Protein AF-A0A950VL26-F1 (afdb_monomer)

Secondary structure (DSSP, 8-state):
-PPPPPPPEEEE-HHHHHHHHHHHT-TTSS-----S---HHHHHHHHHHHHHTTSEEE-TTS-EEE-HHHHHHHHHHHS-SEEEEEEEEETTEEEEEEEEEETTEEEEEEE-TTS-EEEEEE-SHHHHHHHHHHHTT-TTPPPPS---EEEEHHHHHHHHHHHHTT-HHHHHHHHHHTT--HHHHHHHHHHHHT-SEEEEEEEEEESSTTT-EEEEEEEEEEEETTEEEEEEESSTT--EEEEEEE-HHHHHHHHHHHHHTTS--

Foldseek 3Di:
DDDPDFWDKDKDALLLCCLQCVQLVQNPQLPRPPPPDDPPVSSVVSVVVCVVVVQWDADPVGDIHGDPVNSVQVLQRRFAQKKKWKWKQAPVGIFIWMWGHDAQWIWTWGADPVRMIMITIDRDLVSQLVVVLVVVVLPQFDFDDAFKDKAFLVLVVVLLVCLCVVVLVVSLVSCVVRVGPSVNSNRVSPLSNQFRMKMKIWMWGDDPRNPDTATQKIWIWGQHPRQIKIWIDRHPPDSMIMIGGDGSVRVSVVSSVSSVVSHDD

pLDDT: mean 90.38, std 9.04, range [47.19, 97.69]

Sequence (265 aa):
MTQPLEPLRLEFDADELVVIAQRLGVSARLDVPDTDSLPAARVAAVERNLVERGVLGPDTNGTMRVDTAVGAVLGTCAFPSFSIVVTRTGLHGSSTWSIHYLAHMAVERRSLADERTVFTGLASVGQVVDRLGTALRVGDQPRPAGELIGMQRSTVEAVRVAAVRGERRQAVELLTGAGVPAESARVLAQALGEADEISHLVALRHEVAGQHATPVRGVTLVRGRTGFWGFVQPAADSDESYGAPLSGVEVRALLTAIVALGLPD

Radius of gyration: 21.67 Å; Cα contacts (8 Å, |Δi|>4): 501; chains: 1; bounding box: 58×41×61 Å

Mean predicted aligned error: 5.24 Å

Structure (mmCIF, N/CA/C/O backbone):
data_AF-A0A950VL26-F1
#
_entry.id   AF-A0A950VL26-F1
#
loop_
_atom_site.group_PDB
_atom_site.id
_atom_site.type_symbol
_atom_site.label_atom_id
_atom_site.label_alt_id
_atom_site.label_comp_id
_atom_site.label_asym_id
_atom_site.label_entity_id
_atom_site.label_seq_id
_atom_si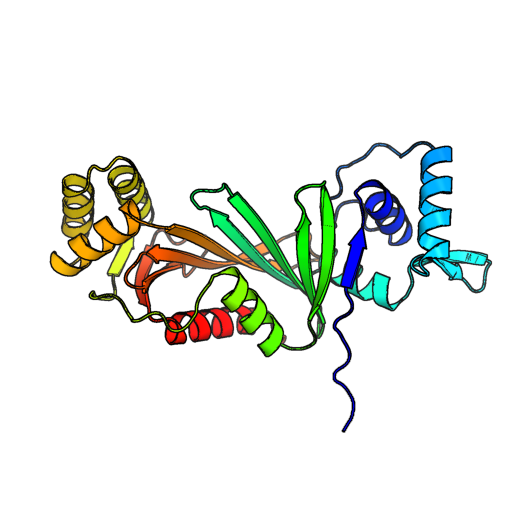te.pdbx_PDB_ins_code
_atom_site.Cartn_x
_atom_site.Cartn_y
_atom_site.Cartn_z
_atom_site.occupancy
_atom_site.B_iso_or_equiv
_atom_site.auth_seq_id
_atom_site.auth_comp_id
_atom_site.auth_asym_id
_atom_site.auth_atom_id
_atom_site.pdbx_PDB_model_num
ATOM 1 N N . MET A 1 1 ? -32.152 -12.137 -3.342 1.00 47.19 1 MET A N 1
ATOM 2 C CA . MET A 1 1 ? -30.964 -11.340 -3.710 1.00 47.19 1 MET A CA 1
ATOM 3 C C . MET A 1 1 ? -30.706 -10.375 -2.567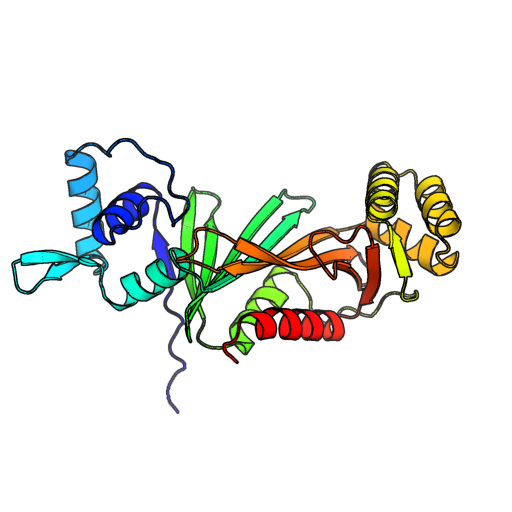 1.00 47.19 1 MET A C 1
ATOM 5 O O . MET A 1 1 ? -31.467 -9.434 -2.406 1.00 47.19 1 MET A O 1
ATOM 9 N N . THR A 1 2 ? -29.743 -10.673 -1.701 1.00 56.19 2 THR A N 1
ATOM 10 C CA . THR A 1 2 ? -29.314 -9.777 -0.618 1.00 56.19 2 THR A CA 1
ATOM 11 C C . THR A 1 2 ? -28.471 -8.661 -1.227 1.00 56.19 2 THR A C 1
ATOM 13 O O . THR A 1 2 ? -27.567 -8.944 -2.013 1.00 56.19 2 THR A O 1
ATOM 16 N N . GLN A 1 3 ? -28.793 -7.400 -0.926 1.00 50.28 3 GLN A N 1
ATOM 17 C CA . GLN A 1 3 ? -27.925 -6.284 -1.304 1.00 50.28 3 GLN A CA 1
ATOM 18 C C . GLN A 1 3 ? -26.528 -6.529 -0.712 1.00 50.28 3 GLN A C 1
ATOM 20 O O . GLN A 1 3 ? -26.440 -6.975 0.437 1.00 50.28 3 GLN A O 1
ATOM 25 N N . PRO A 1 4 ? -25.446 -6.298 -1.477 1.00 62.94 4 PRO A N 1
ATOM 26 C CA . PRO A 1 4 ? -24.107 -6.391 -0.924 1.00 62.94 4 PRO A CA 1
ATOM 27 C C . PRO A 1 4 ? -23.995 -5.378 0.216 1.00 62.94 4 PRO A C 1
ATOM 29 O O . PRO A 1 4 ? -24.293 -4.200 0.028 1.00 62.94 4 PRO A O 1
ATOM 32 N N . LEU A 1 5 ? -23.614 -5.855 1.401 1.00 72.25 5 LEU A N 1
ATOM 33 C CA . LEU A 1 5 ? -23.336 -4.986 2.538 1.00 72.25 5 LEU A CA 1
ATOM 34 C C . LEU A 1 5 ? -22.207 -4.036 2.139 1.00 72.25 5 LEU A C 1
ATOM 36 O O . LEU A 1 5 ? -21.148 -4.485 1.689 1.00 72.25 5 LEU A O 1
ATOM 40 N N . GLU A 1 6 ? -22.448 -2.734 2.272 1.00 81.19 6 GLU A N 1
ATOM 41 C CA . GLU A 1 6 ? -21.391 -1.754 2.068 1.00 81.19 6 GLU A CA 1
ATOM 42 C C . GLU A 1 6 ? -20.266 -2.003 3.083 1.00 81.19 6 GLU A C 1
ATOM 44 O O . GLU A 1 6 ? -20.537 -2.317 4.248 1.00 81.19 6 GLU A O 1
ATOM 49 N N . PRO A 1 7 ? -18.995 -1.906 2.657 1.00 86.06 7 PRO A N 1
ATOM 50 C CA . PRO A 1 7 ? -17.876 -2.075 3.567 1.00 86.06 7 PRO A CA 1
ATOM 51 C C . PRO A 1 7 ? -17.941 -1.017 4.667 1.00 86.06 7 PRO A C 1
ATOM 53 O O . PRO A 1 7 ? -18.125 0.169 4.386 1.00 86.06 7 PRO A O 1
ATOM 56 N N . LEU A 1 8 ? -17.743 -1.441 5.917 1.00 92.50 8 LEU A N 1
ATOM 57 C CA . LEU A 1 8 ? -17.648 -0.525 7.048 1.00 92.50 8 LEU A CA 1
ATOM 58 C C . LEU A 1 8 ? -16.511 0.471 6.791 1.00 92.50 8 LEU A C 1
ATOM 60 O O . LEU A 1 8 ? -15.344 0.080 6.696 1.00 92.50 8 LEU A O 1
ATOM 64 N N . ARG A 1 9 ? -16.865 1.752 6.675 1.00 95.94 9 ARG A N 1
ATOM 65 C CA . ARG A 1 9 ? -15.931 2.860 6.476 1.00 95.94 9 ARG A CA 1
ATOM 66 C C . ARG A 1 9 ? -15.981 3.780 7.687 1.00 95.94 9 ARG A C 1
ATOM 68 O O . ARG A 1 9 ? -17.016 4.372 7.977 1.00 95.94 9 ARG A O 1
ATOM 75 N N . LEU A 1 10 ? -14.848 3.912 8.361 1.00 96.69 10 LEU A N 1
ATOM 76 C CA . LEU A 1 10 ? -14.658 4.777 9.517 1.00 96.69 10 LEU A CA 1
ATOM 77 C C . LEU A 1 10 ? -13.706 5.905 9.142 1.00 96.69 10 LEU A C 1
ATOM 79 O O . LEU A 1 10 ? -12.770 5.704 8.371 1.00 96.69 10 LEU A O 1
ATOM 83 N N . GLU A 1 11 ? -13.943 7.088 9.681 1.00 96.81 11 GLU A N 1
ATOM 84 C CA . GLU A 1 11 ? -13.135 8.272 9.416 1.00 96.81 11 GLU A CA 1
ATOM 85 C C . GLU A 1 11 ? -12.965 9.042 10.714 1.00 96.81 11 GLU A C 1
ATOM 87 O O . GLU A 1 11 ? -13.959 9.326 11.383 1.00 96.81 11 GLU A O 1
ATOM 92 N N . PHE A 1 12 ? -11.720 9.333 11.067 1.00 95.88 12 PHE A N 1
ATOM 93 C CA . PHE A 1 12 ? -11.375 9.965 12.332 1.00 95.88 12 PHE A CA 1
ATOM 94 C C . PHE A 1 12 ? -10.320 11.042 12.120 1.00 95.88 12 PHE A C 1
ATOM 96 O O . PHE A 1 12 ? -9.419 10.872 11.293 1.00 95.88 12 PHE A O 1
ATOM 103 N N . ASP A 1 13 ? -10.423 12.135 12.867 1.00 94.06 13 ASP A N 1
ATOM 104 C CA . ASP A 1 13 ? -9.299 13.056 13.032 1.00 94.06 13 ASP A CA 1
A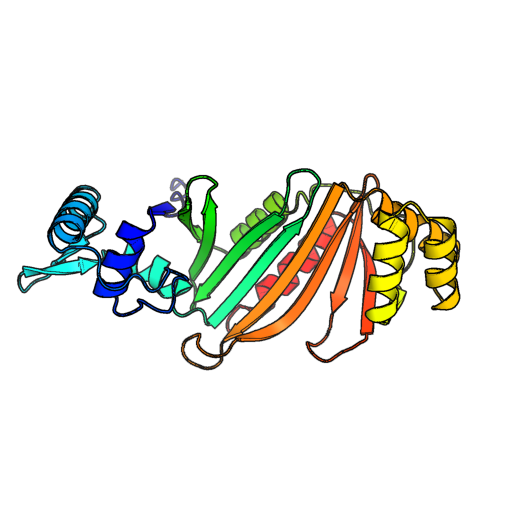TOM 105 C C . ASP A 1 13 ? -8.271 12.514 14.047 1.00 94.06 13 ASP A C 1
ATOM 107 O O . ASP A 1 13 ? -8.436 11.431 14.622 1.00 94.06 13 ASP A O 1
ATOM 111 N N . ALA A 1 14 ? -7.166 13.239 14.229 1.00 91.38 14 ALA A N 1
ATOM 112 C CA . ALA A 1 14 ? -6.101 12.826 15.137 1.00 91.38 14 ALA A CA 1
ATOM 113 C C . ALA A 1 14 ? -6.577 12.730 16.599 1.00 91.38 14 ALA A C 1
ATOM 115 O O . ALA A 1 14 ? -6.246 11.759 17.278 1.00 91.38 14 ALA A O 1
ATOM 116 N N . ASP A 1 15 ? -7.388 13.681 17.072 1.00 92.69 15 ASP A N 1
ATOM 117 C CA . ASP A 1 15 ? -7.852 13.719 18.463 1.00 92.69 15 ASP A CA 1
ATOM 118 C C . ASP A 1 15 ? -8.821 12.566 18.759 1.00 92.69 15 ASP A C 1
ATOM 120 O O . ASP A 1 15 ? -8.748 11.928 19.814 1.00 92.69 15 ASP A O 1
ATOM 124 N N . GLU A 1 16 ? -9.710 12.264 17.813 1.00 94.44 16 GLU A N 1
ATOM 125 C CA . GLU A 1 16 ? -10.602 11.109 17.865 1.00 94.44 16 GLU A CA 1
ATOM 126 C C . GLU A 1 16 ? -9.810 9.807 17.970 1.00 94.44 16 GLU A C 1
ATOM 128 O O . GLU A 1 16 ? -10.113 8.969 18.825 1.00 94.44 16 GLU A O 1
ATOM 133 N N . LEU A 1 17 ? -8.758 9.648 17.162 1.00 93.25 17 LEU A N 1
ATOM 134 C CA . LEU A 1 17 ? -7.899 8.470 17.232 1.00 93.25 17 LEU A CA 1
ATOM 135 C C . LEU A 1 17 ? -7.145 8.360 18.556 1.00 93.25 17 LEU A C 1
ATOM 137 O O . LEU A 1 17 ? -7.042 7.247 19.071 1.00 93.25 17 LEU A O 1
ATOM 141 N N . VAL A 1 18 ? -6.669 9.467 19.139 1.00 91.12 18 VAL A N 1
ATOM 142 C CA . VAL A 1 18 ? -6.048 9.464 20.478 1.00 91.12 18 VAL A CA 1
ATOM 143 C C . VAL A 1 18 ? -7.027 8.911 21.512 1.00 91.12 18 VAL A C 1
ATOM 145 O O . VAL A 1 18 ? -6.697 7.966 22.234 1.00 91.12 18 VAL A O 1
ATOM 148 N N . VAL A 1 19 ? -8.244 9.460 21.572 1.00 92.06 19 VAL A N 1
ATOM 149 C CA . VAL A 1 19 ? -9.261 9.045 22.552 1.00 92.06 19 VAL A CA 1
ATOM 150 C C . VAL A 1 19 ? -9.647 7.581 22.347 1.00 92.06 19 VAL A C 1
ATOM 152 O O . VAL A 1 19 ? -9.678 6.809 23.307 1.00 92.06 19 VAL A O 1
ATOM 155 N N . ILE A 1 20 ? -9.884 7.155 21.106 1.00 92.94 20 ILE A N 1
ATOM 156 C CA . ILE A 1 20 ? -10.227 5.759 20.813 1.00 92.94 20 ILE A CA 1
ATOM 157 C C . ILE A 1 20 ? -9.068 4.824 21.179 1.00 92.94 20 ILE A C 1
ATOM 159 O O . ILE A 1 20 ? -9.290 3.788 21.809 1.00 92.94 20 ILE A O 1
ATOM 163 N N . ALA A 1 21 ? -7.828 5.188 20.846 1.00 90.44 21 ALA A N 1
ATOM 164 C CA . ALA A 1 21 ? -6.662 4.369 21.145 1.00 90.44 21 ALA A CA 1
ATOM 165 C C . ALA A 1 21 ? -6.436 4.219 22.657 1.00 90.44 21 ALA A C 1
ATOM 167 O O . ALA A 1 21 ? -6.101 3.125 23.113 1.00 90.44 21 ALA A O 1
ATOM 168 N N . GLN A 1 22 ? -6.689 5.266 23.449 1.00 89.12 22 GLN A N 1
ATOM 169 C CA . GLN A 1 22 ? -6.683 5.192 24.914 1.00 89.12 22 GLN A CA 1
ATOM 170 C C . GLN A 1 22 ? -7.752 4.226 25.439 1.00 89.12 22 GLN A C 1
ATOM 172 O O . GLN A 1 22 ? -7.468 3.416 26.320 1.00 89.12 22 GLN A O 1
ATOM 177 N N . ARG A 1 23 ? -8.967 4.262 24.875 1.00 90.19 23 ARG A N 1
ATOM 178 C CA . ARG A 1 23 ? -10.068 3.363 25.266 1.00 90.19 23 ARG A CA 1
ATOM 179 C C . ARG A 1 23 ? -9.821 1.905 24.870 1.00 90.19 23 ARG A C 1
ATOM 181 O O . ARG A 1 23 ? -10.284 1.011 25.570 1.00 90.19 23 ARG A O 1
ATOM 188 N N . LEU A 1 24 ? -9.078 1.664 23.792 1.00 88.50 24 LEU A N 1
ATOM 189 C CA . LEU A 1 24 ? -8.657 0.324 23.363 1.00 88.50 24 LEU A CA 1
ATOM 190 C C . LEU A 1 24 ? -7.367 -0.163 24.047 1.00 88.50 24 LEU A C 1
ATOM 192 O O . LEU A 1 24 ? -7.051 -1.346 23.954 1.00 88.50 24 LEU A O 1
ATOM 196 N N . GLY A 1 25 ? -6.607 0.720 24.705 1.00 87.00 25 GLY A N 1
ATOM 197 C CA . GLY A 1 25 ? -5.287 0.393 25.255 1.00 87.00 25 GLY A CA 1
ATOM 198 C C . GLY A 1 25 ? -4.204 0.187 24.183 1.00 87.00 25 GLY A C 1
ATOM 199 O O . GLY A 1 25 ? -3.315 -0.642 24.363 1.00 87.00 25 GLY A O 1
ATOM 200 N N . VAL A 1 26 ? -4.285 0.908 23.056 1.00 83.12 26 VAL A N 1
ATOM 201 C CA . VAL A 1 26 ? -3.434 0.725 21.854 1.00 83.12 26 VAL A CA 1
ATOM 202 C C . VAL A 1 26 ? -2.714 1.997 21.393 1.00 83.12 26 VAL A C 1
ATOM 204 O O . VAL A 1 26 ? -2.319 2.092 20.233 1.00 83.12 26 VAL A O 1
ATOM 207 N N . SER A 1 27 ? -2.533 2.979 22.278 1.00 67.81 27 SER A N 1
ATOM 208 C CA . SER A 1 27 ? -2.032 4.332 21.968 1.00 67.81 27 SER A CA 1
ATOM 209 C C . SER A 1 27 ? -0.790 4.384 21.063 1.00 67.81 27 SER A C 1
ATOM 211 O O . SER A 1 27 ? -0.739 5.224 20.175 1.00 67.81 27 SER A O 1
ATOM 213 N N . ALA A 1 28 ? 0.151 3.443 21.186 1.00 61.59 28 ALA A N 1
ATOM 214 C CA . ALA A 1 28 ? 1.378 3.421 20.378 1.00 61.59 28 ALA A CA 1
ATOM 215 C C . ALA A 1 28 ? 1.254 2.770 18.978 1.00 61.59 28 ALA A C 1
ATOM 217 O O . ALA A 1 28 ? 2.259 2.659 18.282 1.00 61.59 28 ALA A O 1
ATOM 218 N N . ARG A 1 29 ? 0.081 2.255 18.571 1.00 71.62 29 ARG A N 1
ATOM 219 C CA . ARG A 1 29 ? -0.019 1.286 17.449 1.00 71.62 29 ARG A CA 1
ATOM 220 C C . ARG A 1 29 ? -0.853 1.719 16.250 1.00 71.62 29 ARG A C 1
ATOM 222 O O . ARG A 1 29 ? -0.928 0.990 15.269 1.00 71.62 29 ARG A O 1
ATOM 229 N N . LEU A 1 30 ? -1.479 2.888 16.313 1.00 73.50 30 LEU A N 1
ATOM 230 C CA . LEU A 1 30 ? -2.260 3.448 15.204 1.00 73.50 30 LEU A CA 1
ATOM 231 C C . LEU A 1 30 ? -1.515 4.591 14.485 1.00 73.50 30 LEU A C 1
ATOM 233 O O . LEU A 1 30 ? -2.150 5.388 13.800 1.00 73.50 30 LEU A O 1
ATOM 237 N N . ASP A 1 31 ? -0.187 4.676 14.660 1.00 70.94 31 ASP A N 1
ATOM 238 C CA . ASP A 1 31 ? 0.682 5.821 14.318 1.00 70.94 31 ASP A CA 1
ATOM 239 C C . ASP A 1 31 ? 0.047 7.171 14.667 1.00 70.94 31 ASP A C 1
ATOM 241 O O . ASP A 1 31 ? 0.125 8.145 13.918 1.00 70.94 31 ASP A O 1
ATOM 245 N N . VAL A 1 32 ? -0.643 7.199 15.801 1.00 69.62 32 VAL A N 1
ATOM 246 C CA . VAL A 1 32 ? -1.128 8.435 16.388 1.00 69.62 32 VAL A CA 1
ATOM 247 C C . VAL A 1 32 ? 0.088 9.063 17.061 1.00 69.62 32 VAL A C 1
ATOM 249 O O . VAL A 1 32 ? 0.788 8.345 17.784 1.00 69.62 32 VAL A O 1
ATOM 252 N N . PRO A 1 33 ? 0.404 10.345 16.798 1.00 63.91 33 PRO A N 1
ATOM 253 C CA . PRO A 1 33 ? 1.494 11.008 17.497 1.00 63.91 33 PRO A CA 1
ATOM 254 C C . PRO A 1 33 ? 1.305 10.832 19.002 1.00 63.91 33 PRO A C 1
ATOM 256 O O . PRO A 1 33 ? 0.172 10.833 19.487 1.00 63.91 33 PRO A O 1
ATOM 259 N N . ASP A 1 34 ? 2.413 10.658 19.723 1.00 63.03 34 ASP A N 1
ATOM 260 C CA . ASP A 1 34 ? 2.408 10.588 21.182 1.00 63.03 34 ASP A CA 1
ATOM 261 C C . ASP A 1 34 ? 2.040 11.981 21.704 1.00 63.03 34 ASP A C 1
ATOM 263 O O . ASP A 1 34 ? 2.880 12.840 21.965 1.00 63.03 34 ASP A O 1
ATOM 267 N N . THR A 1 35 ? 0.747 12.283 21.678 1.00 56.28 35 THR A N 1
ATOM 268 C CA . THR A 1 35 ? 0.216 13.529 22.193 1.00 56.28 35 THR A CA 1
ATOM 269 C C . THR A 1 35 ? 0.128 13.328 23.688 1.00 56.28 35 THR A C 1
ATOM 271 O O . THR A 1 35 ? -0.843 12.741 24.178 1.00 56.28 35 THR A O 1
ATOM 274 N N . ASP A 1 36 ? 1.151 13.794 24.399 1.00 57.50 36 ASP A N 1
ATOM 275 C CA . ASP A 1 36 ? 1.063 14.087 25.822 1.00 57.50 36 ASP A CA 1
ATOM 276 C C . ASP A 1 36 ? -0.323 14.697 26.097 1.00 57.50 36 ASP A C 1
ATOM 278 O O . ASP A 1 36 ? -0.666 15.764 25.592 1.00 57.50 36 ASP A O 1
ATOM 282 N N . SER A 1 37 ? -1.149 13.898 26.778 1.00 67.75 37 SER A N 1
ATOM 283 C CA . SER A 1 37 ? -2.598 14.005 26.995 1.00 67.75 37 SER A CA 1
ATOM 284 C C . SER A 1 37 ? -3.296 15.263 26.456 1.00 67.75 37 SER A C 1
ATOM 286 O O . SER A 1 37 ? -3.121 16.360 26.993 1.00 67.75 37 SER A O 1
ATOM 288 N N . LEU A 1 38 ? -4.205 15.078 25.490 1.00 83.62 38 LEU A N 1
ATOM 289 C CA . LEU A 1 38 ? -5.220 16.080 25.147 1.00 83.62 38 LEU A CA 1
ATOM 290 C C . LEU A 1 38 ? -5.838 16.686 26.425 1.00 83.62 38 LEU A C 1
ATOM 292 O O . LEU A 1 38 ? -6.154 15.938 27.358 1.00 83.62 38 LEU A O 1
ATOM 296 N N . PRO A 1 39 ? -6.071 18.014 26.489 1.00 90.56 39 PRO A N 1
ATOM 297 C CA . PRO A 1 39 ? -6.708 18.631 27.647 1.00 90.56 39 PRO A CA 1
ATOM 298 C C . PRO A 1 39 ? -8.046 17.957 27.970 1.00 90.56 39 PRO A C 1
ATOM 300 O O . PRO A 1 39 ? -8.820 17.659 27.062 1.00 90.56 39 PRO A O 1
ATOM 303 N N . ALA A 1 40 ? -8.377 17.782 29.253 1.00 89.38 40 ALA A N 1
ATOM 304 C CA . ALA A 1 40 ? -9.594 17.069 29.669 1.00 89.38 40 ALA A CA 1
ATOM 305 C C . ALA A 1 40 ? -10.884 17.619 29.022 1.00 89.38 40 ALA A C 1
ATOM 307 O O . ALA A 1 40 ? -11.770 16.858 28.640 1.00 89.38 40 ALA A O 1
ATOM 308 N N . ALA A 1 41 ? -10.972 18.942 28.832 1.00 91.94 41 ALA A N 1
ATOM 309 C CA . ALA A 1 41 ? -12.095 19.573 28.136 1.00 91.94 41 ALA A CA 1
ATOM 310 C C . ALA A 1 41 ? -12.184 19.171 26.651 1.00 91.94 41 ALA A C 1
ATOM 312 O O . ALA A 1 41 ? -13.284 19.019 26.118 1.00 91.94 41 ALA A O 1
ATOM 313 N N . ARG A 1 42 ? -11.035 18.977 25.988 1.00 93.38 42 ARG A N 1
ATOM 314 C CA . ARG A 1 42 ? -10.955 18.505 24.601 1.00 93.38 42 ARG A CA 1
ATOM 315 C C . ARG A 1 42 ? -11.355 17.037 24.509 1.00 93.38 42 ARG A C 1
ATOM 317 O O . ARG A 1 42 ? -12.199 16.718 23.680 1.00 93.38 42 ARG A O 1
ATOM 324 N N . VAL A 1 43 ? -10.852 16.191 25.411 1.00 92.31 43 VAL A N 1
ATOM 325 C CA . VAL A 1 43 ? -11.259 14.777 25.515 1.00 92.31 43 VAL A CA 1
ATOM 326 C C . VAL A 1 43 ? -12.775 14.664 25.685 1.00 92.31 43 VAL A C 1
ATOM 328 O O . VAL A 1 43 ? -13.422 13.982 24.901 1.00 92.31 43 VAL A O 1
ATOM 331 N N . ALA A 1 44 ? -13.375 15.409 26.618 1.00 92.62 44 ALA A N 1
ATOM 332 C CA . ALA A 1 44 ? -14.824 15.381 26.835 1.00 92.62 44 ALA A CA 1
ATOM 333 C C . ALA A 1 44 ? -15.640 15.878 25.623 1.00 92.62 44 ALA A C 1
ATOM 335 O O . ALA A 1 44 ? -16.774 15.446 25.405 1.00 92.62 44 ALA A O 1
ATOM 336 N N . ALA A 1 45 ? -15.104 16.810 24.828 1.00 95.69 45 ALA A N 1
ATOM 337 C CA . ALA A 1 45 ? -15.745 17.242 23.587 1.00 95.69 45 ALA A CA 1
ATOM 338 C C . ALA A 1 45 ? -15.691 16.149 22.507 1.00 95.69 45 ALA A C 1
ATOM 340 O O . ALA A 1 45 ? -16.716 15.865 21.890 1.00 95.69 45 ALA A O 1
ATOM 341 N N . VAL A 1 46 ? -14.528 15.515 22.334 1.00 95.62 46 VAL A N 1
ATOM 342 C CA . VAL A 1 46 ? -14.314 14.400 21.399 1.00 95.62 46 VAL A CA 1
ATOM 343 C C . VAL A 1 46 ? -15.182 13.200 21.776 1.00 95.62 46 VAL A C 1
ATOM 345 O O . VAL A 1 46 ? -15.885 12.662 20.930 1.00 95.62 46 VAL A O 1
ATOM 348 N N . GLU A 1 47 ? -15.223 12.819 23.053 1.00 94.75 47 GLU A N 1
ATOM 349 C CA . GLU A 1 47 ? -16.045 11.698 23.516 1.00 94.75 47 GLU A CA 1
ATOM 350 C C . GLU A 1 47 ? -17.530 11.910 23.239 1.00 94.75 47 GLU A C 1
ATOM 352 O O . GLU A 1 47 ? -18.187 10.990 22.762 1.00 94.75 47 GLU A O 1
ATOM 357 N N . ARG A 1 48 ? -18.060 13.118 23.475 1.00 95.88 48 ARG A N 1
ATOM 358 C CA . ARG A 1 48 ? -19.456 13.427 23.130 1.00 95.88 48 ARG A CA 1
ATOM 359 C C . ARG A 1 48 ? -19.724 13.236 21.640 1.00 95.88 48 ARG A C 1
ATOM 361 O O . ARG A 1 48 ? -20.713 12.599 21.294 1.00 95.88 48 ARG A O 1
ATOM 368 N N . ASN A 1 49 ? -18.825 13.713 20.778 1.00 96.81 49 ASN A N 1
ATOM 369 C CA . ASN A 1 49 ? -18.952 13.524 19.334 1.00 96.81 49 ASN A CA 1
ATOM 370 C C . ASN A 1 49 ? -18.922 12.033 18.944 1.00 96.81 49 ASN A C 1
ATOM 372 O O . ASN A 1 49 ? -19.774 11.562 18.191 1.00 96.81 49 ASN A O 1
ATOM 376 N N . LEU A 1 50 ? -17.991 11.264 19.511 1.00 97.12 50 LEU A N 1
ATOM 377 C CA . LEU A 1 50 ? -17.879 9.828 19.256 1.00 97.12 50 LEU A CA 1
ATOM 378 C C . LEU A 1 50 ? -19.098 9.041 19.766 1.00 97.12 50 LEU A C 1
ATOM 380 O O . LEU A 1 50 ? -19.499 8.067 19.127 1.00 97.12 50 LEU A O 1
ATOM 384 N N . VAL A 1 51 ? -19.709 9.457 20.879 1.00 96.88 51 VAL A N 1
ATOM 385 C CA . VAL A 1 51 ? -20.973 8.891 21.384 1.00 96.88 51 VAL A CA 1
ATOM 386 C C . VAL A 1 51 ? -22.128 9.191 20.436 1.00 96.88 51 VAL A C 1
ATOM 388 O O . VAL A 1 51 ? -22.872 8.281 20.077 1.00 96.88 51 VAL A O 1
ATOM 391 N N . GLU A 1 52 ? -22.263 10.439 19.983 1.00 96.62 52 GLU A N 1
ATOM 392 C CA . GLU A 1 52 ? -23.300 10.843 19.021 1.00 96.62 52 GLU A CA 1
ATOM 393 C C . GLU A 1 52 ? -23.199 10.060 17.703 1.00 96.62 52 GLU A C 1
ATOM 395 O O . GLU A 1 52 ? -24.215 9.738 17.088 1.00 96.62 52 GLU A O 1
ATOM 400 N N . ARG A 1 53 ? -21.978 9.693 17.297 1.00 95.88 53 ARG A N 1
ATOM 401 C CA . ARG A 1 53 ? -21.697 8.870 16.111 1.00 95.88 53 ARG A CA 1
ATOM 402 C C . ARG A 1 53 ? -21.825 7.359 16.348 1.00 95.88 53 ARG A C 1
ATOM 404 O O . ARG A 1 53 ? -21.611 6.593 15.411 1.00 95.88 53 ARG A O 1
ATOM 411 N N . GLY A 1 54 ? -22.127 6.917 17.571 1.00 95.38 54 GLY A N 1
ATOM 412 C CA . GLY A 1 54 ? -22.215 5.497 17.935 1.00 95.38 54 GLY A CA 1
ATOM 413 C C . GLY A 1 54 ? -20.872 4.756 17.936 1.00 95.38 54 GLY A C 1
ATOM 414 O O . GLY A 1 54 ? -20.847 3.531 17.912 1.00 95.38 54 GLY A O 1
ATOM 415 N N . VAL A 1 55 ? -19.753 5.484 17.949 1.00 96.62 55 VAL A N 1
ATOM 416 C CA . VAL A 1 55 ? -18.393 4.922 17.989 1.00 96.62 55 VAL A CA 1
ATOM 417 C C . VAL A 1 55 ? -18.022 4.515 19.414 1.00 96.62 55 VAL A C 1
ATOM 419 O O . VAL A 1 55 ? -17.343 3.508 19.620 1.00 96.62 55 VAL A O 1
ATOM 422 N N . LEU A 1 56 ? -18.482 5.291 20.397 1.00 96.31 56 LEU A N 1
ATOM 423 C CA . LEU A 1 56 ? -18.394 4.973 21.817 1.00 96.31 56 LEU A CA 1
ATOM 424 C C . LEU A 1 56 ? -19.797 4.749 22.388 1.00 96.31 56 LEU A C 1
ATOM 426 O O . LEU A 1 56 ? -20.743 5.447 22.031 1.00 96.31 56 LEU A O 1
ATOM 430 N N . GLY A 1 57 ? -19.923 3.820 23.330 1.00 93.88 57 GLY A N 1
ATOM 431 C CA . GLY A 1 57 ? -21.169 3.569 24.050 1.00 93.88 57 GLY A CA 1
ATOM 432 C C . GLY A 1 57 ? -20.922 3.087 25.478 1.00 93.88 57 GLY A C 1
ATOM 433 O O . GLY A 1 57 ? -19.839 2.568 25.769 1.00 93.88 57 GLY A O 1
ATOM 434 N N . PRO A 1 58 ? -21.895 3.260 26.387 1.00 92.50 58 PRO A N 1
ATOM 435 C CA . PRO A 1 58 ? -21.780 2.734 27.731 1.00 92.50 58 PRO A CA 1
ATOM 436 C C . PRO A 1 58 ? -21.785 1.202 27.722 1.00 92.50 58 PRO A C 1
ATOM 438 O O . PRO A 1 58 ? -22.538 0.531 27.017 1.00 92.50 58 PRO A O 1
ATOM 441 N N . ASP A 1 59 ? -20.906 0.666 28.545 1.00 89.44 59 ASP A N 1
ATOM 442 C CA . ASP A 1 59 ? -20.762 -0.725 28.917 1.00 89.44 59 ASP A CA 1
ATOM 443 C C . ASP A 1 59 ? -21.832 -1.117 29.969 1.00 89.44 59 ASP A C 1
ATOM 445 O O . ASP A 1 59 ? -22.558 -0.267 30.485 1.00 89.44 59 ASP A O 1
ATOM 449 N N . THR A 1 60 ? -21.941 -2.401 30.331 1.00 89.75 60 THR A N 1
ATOM 450 C CA . THR A 1 60 ? -22.913 -2.865 31.350 1.00 89.75 60 THR A CA 1
ATOM 451 C C . THR A 1 60 ? -22.679 -2.278 32.747 1.00 89.75 60 THR A C 1
ATOM 453 O O . THR A 1 60 ? -23.586 -2.303 33.572 1.00 89.75 60 THR A O 1
ATOM 456 N N . ASN A 1 61 ? -21.485 -1.747 33.010 1.00 90.81 61 ASN A N 1
ATOM 457 C CA . ASN A 1 61 ? -21.088 -1.073 34.245 1.00 90.81 61 ASN A CA 1
ATOM 458 C C . ASN A 1 61 ? -21.059 0.463 34.086 1.00 90.81 61 ASN A C 1
ATOM 460 O O . ASN A 1 61 ? -20.560 1.159 34.968 1.00 90.81 61 ASN A O 1
ATOM 464 N N . GLY A 1 62 ? -21.554 1.002 32.965 1.00 87.50 62 GLY A N 1
ATOM 465 C CA . GLY A 1 62 ? -21.571 2.439 32.680 1.00 87.50 62 GLY A CA 1
ATOM 466 C C . GLY A 1 62 ? -20.221 3.035 32.264 1.00 87.50 62 GLY A C 1
ATOM 467 O O . GLY A 1 62 ? -20.112 4.253 32.148 1.00 87.50 62 GLY A O 1
ATOM 468 N N . THR A 1 63 ? -19.195 2.215 32.022 1.00 89.19 63 THR A N 1
ATOM 469 C CA . THR A 1 63 ? -17.909 2.687 31.477 1.00 89.19 63 THR A CA 1
ATOM 470 C C . THR A 1 63 ? -18.056 2.980 29.982 1.00 89.19 63 THR A C 1
ATOM 472 O O . THR A 1 63 ? -18.858 2.353 29.309 1.00 89.19 63 THR A O 1
ATOM 475 N N . MET A 1 64 ? -17.304 3.914 29.405 1.00 90.00 64 MET A N 1
ATOM 476 C CA . MET A 1 64 ? -17.331 4.104 27.949 1.00 90.00 64 MET A CA 1
ATOM 477 C C . MET A 1 64 ? -16.471 3.043 27.253 1.00 90.00 64 MET A C 1
ATOM 479 O O . MET A 1 64 ? -15.271 2.956 27.517 1.00 90.00 64 MET A O 1
ATOM 483 N N . ARG A 1 65 ? -17.069 2.253 26.352 1.00 93.94 65 ARG A N 1
ATOM 484 C CA . ARG A 1 65 ? -16.374 1.292 25.482 1.00 93.94 65 ARG A CA 1
ATOM 485 C C . ARG A 1 65 ? -16.489 1.698 24.017 1.00 93.94 65 ARG A C 1
ATOM 487 O O . ARG A 1 65 ? -17.454 2.347 23.622 1.00 93.94 65 ARG A O 1
ATOM 494 N N . VAL A 1 66 ? -15.520 1.272 23.218 1.00 95.25 66 VAL A N 1
ATOM 495 C CA . VAL A 1 66 ? -15.599 1.360 21.756 1.00 95.25 66 VAL A CA 1
ATOM 496 C C . VAL A 1 66 ? -16.605 0.333 21.247 1.00 95.25 66 VAL A C 1
ATOM 498 O O . VAL A 1 66 ? -16.675 -0.779 21.778 1.00 95.25 66 VAL A O 1
ATOM 501 N N . ASP A 1 67 ? -17.389 0.706 20.237 1.00 95.81 67 ASP A N 1
ATOM 502 C CA . ASP A 1 67 ? -18.259 -0.225 19.523 1.00 95.81 67 ASP A CA 1
ATOM 503 C C . ASP A 1 67 ? -17.468 -1.451 19.031 1.00 95.81 67 ASP A C 1
ATOM 505 O O . ASP A 1 67 ? -16.293 -1.362 18.674 1.00 95.81 67 ASP A O 1
ATOM 509 N N . THR A 1 68 ? -18.110 -2.619 19.006 1.00 93.44 68 THR A N 1
ATOM 510 C CA . THR A 1 68 ? -17.413 -3.879 18.706 1.00 93.44 68 THR A CA 1
ATOM 511 C C . THR A 1 68 ? -16.908 -3.927 17.264 1.00 93.44 68 THR A C 1
ATOM 513 O O . THR A 1 68 ? -15.797 -4.401 17.024 1.00 93.44 68 THR A O 1
ATOM 516 N N . ALA A 1 69 ? -17.682 -3.420 16.301 1.00 93.38 69 ALA A N 1
ATOM 517 C CA . ALA A 1 69 ? -17.274 -3.413 14.901 1.00 93.38 69 ALA A CA 1
ATOM 518 C C . ALA A 1 69 ? -16.155 -2.390 14.661 1.00 93.38 69 ALA A C 1
ATOM 520 O O . ALA A 1 69 ? -15.174 -2.698 13.979 1.00 93.38 69 ALA A O 1
ATOM 521 N N . VAL A 1 70 ? -16.247 -1.212 15.288 1.00 95.12 70 VAL A N 1
ATOM 522 C CA . VAL A 1 70 ? -15.160 -0.217 15.291 1.00 95.12 70 VAL A CA 1
ATOM 523 C C . VAL A 1 70 ? -13.888 -0.804 15.905 1.00 95.12 70 VAL A C 1
ATOM 525 O O . VAL A 1 70 ? -12.813 -0.721 15.307 1.00 95.12 70 VAL A O 1
ATOM 528 N N . GLY A 1 71 ? -14.007 -1.428 17.078 1.00 93.88 71 GLY A N 1
ATOM 529 C CA . GLY A 1 71 ? -12.898 -2.049 17.793 1.00 93.88 71 GLY A CA 1
ATOM 530 C C . GLY A 1 71 ? -12.225 -3.155 16.982 1.00 93.88 71 GLY A C 1
ATOM 531 O O . GLY A 1 71 ? -11.002 -3.245 16.994 1.00 93.88 71 GLY A O 1
ATOM 532 N N . ALA A 1 72 ? -12.984 -3.945 16.217 1.00 93.69 72 ALA A N 1
ATOM 533 C CA . ALA A 1 72 ? -12.427 -4.965 15.328 1.00 93.69 72 ALA A CA 1
ATOM 534 C C . ALA A 1 72 ? -11.607 -4.359 14.173 1.00 93.69 72 ALA A C 1
ATOM 536 O O . ALA A 1 72 ? -10.502 -4.829 13.885 1.00 93.69 72 ALA A O 1
ATOM 537 N N . VAL A 1 73 ? -12.105 -3.288 13.543 1.00 95.56 73 VAL A N 1
ATOM 538 C CA . VAL A 1 73 ? -11.395 -2.591 12.456 1.00 95.56 73 VAL A CA 1
ATOM 539 C C . VAL A 1 73 ? -10.100 -1.960 12.968 1.00 95.56 73 VAL A C 1
ATOM 541 O O . VAL A 1 73 ? -9.027 -2.195 12.412 1.00 95.56 73 VAL A O 1
ATOM 544 N N . LEU A 1 74 ? -10.175 -1.196 14.057 1.00 94.56 74 LEU A N 1
ATOM 545 C CA . LEU A 1 74 ? -9.004 -0.523 14.618 1.00 94.56 74 LEU A CA 1
ATOM 546 C C . LEU A 1 74 ? -8.029 -1.513 15.266 1.00 94.56 74 LEU A C 1
ATOM 548 O O . LEU A 1 74 ? -6.819 -1.359 15.126 1.00 94.56 74 LEU A O 1
ATOM 552 N N . GLY A 1 75 ? -8.536 -2.571 15.902 1.00 93.06 75 GLY A N 1
ATOM 553 C CA . GLY A 1 75 ? -7.731 -3.667 16.438 1.00 93.06 75 GLY A CA 1
ATOM 554 C C . GLY A 1 7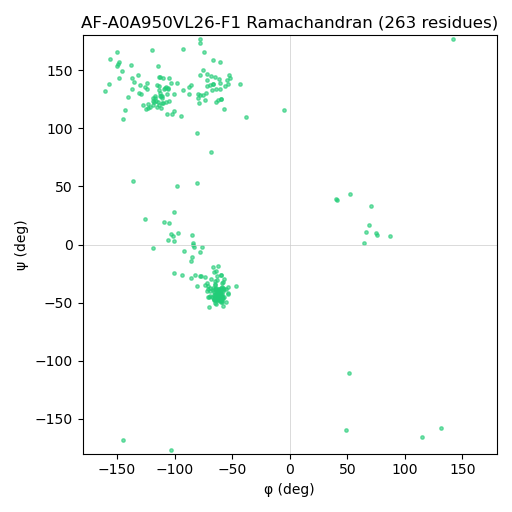5 ? -6.940 -4.397 15.351 1.00 93.06 75 GLY A C 1
ATOM 555 O O . GLY A 1 75 ? -5.766 -4.694 15.555 1.00 93.06 75 GLY A O 1
ATOM 556 N N . THR A 1 76 ? -7.529 -4.597 14.167 1.00 94.12 76 THR A N 1
ATOM 557 C CA . THR A 1 76 ? -6.825 -5.165 13.002 1.00 94.12 76 THR A CA 1
ATOM 558 C C . THR A 1 76 ? -5.648 -4.291 12.565 1.00 94.12 76 THR A C 1
ATOM 560 O O . THR A 1 76 ? -4.588 -4.812 12.228 1.00 94.12 76 THR A O 1
ATOM 563 N N . CYS A 1 77 ? -5.795 -2.964 12.605 1.00 93.94 77 CYS A N 1
ATOM 564 C CA . CYS A 1 77 ? -4.696 -2.043 12.302 1.00 93.94 77 CYS A CA 1
ATOM 565 C C . CYS A 1 77 ? -3.644 -1.963 13.413 1.00 93.94 77 CYS A C 1
ATOM 567 O O . CYS A 1 77 ? -2.466 -1.813 13.105 1.00 93.94 77 CYS A O 1
ATOM 569 N N . ALA A 1 78 ? -4.051 -2.063 14.680 1.00 91.88 78 ALA A N 1
ATOM 570 C CA . ALA A 1 78 ? -3.152 -1.979 15.831 1.00 91.88 78 ALA A CA 1
ATOM 571 C C . ALA A 1 78 ? -2.349 -3.270 16.073 1.00 91.88 78 ALA A C 1
ATOM 573 O O . ALA A 1 78 ? -1.258 -3.229 16.645 1.00 91.88 78 ALA A O 1
ATOM 574 N N . PHE A 1 79 ? -2.884 -4.423 15.668 1.00 91.81 79 PHE A N 1
ATOM 575 C CA . PHE A 1 79 ? -2.269 -5.736 15.875 1.00 91.81 79 PHE A CA 1
ATOM 576 C C . PHE A 1 79 ? -2.342 -6.615 14.617 1.00 91.81 79 PHE A C 1
ATOM 578 O O . PHE A 1 79 ? -2.858 -7.732 14.686 1.00 91.81 79 PHE A O 1
ATOM 585 N N . PRO A 1 80 ? -1.853 -6.152 13.456 1.00 93.56 80 PRO A N 1
ATOM 586 C CA . PRO A 1 80 ? -1.886 -6.963 12.251 1.00 93.56 80 PRO A CA 1
ATOM 587 C C . PRO A 1 80 ? -0.998 -8.201 12.412 1.00 93.56 80 PRO A C 1
ATOM 589 O O . PRO A 1 80 ? 0.081 -8.125 12.996 1.00 93.56 80 PRO A O 1
ATOM 592 N N . SER A 1 81 ? -1.414 -9.329 11.838 1.00 93.50 81 SER A N 1
ATOM 593 C CA . SER A 1 81 ? -0.529 -10.473 11.574 1.00 93.50 81 SER A CA 1
ATOM 594 C C . SER A 1 81 ? 0.259 -10.281 10.276 1.00 93.50 81 SER A C 1
ATOM 596 O O . SER A 1 81 ? 1.362 -10.807 10.114 1.00 93.50 81 SER A O 1
ATOM 598 N N . PHE A 1 82 ? -0.294 -9.500 9.346 1.00 94.62 82 PHE A N 1
ATOM 599 C CA . PHE A 1 82 ? 0.317 -9.186 8.063 1.00 94.62 82 PHE A CA 1
ATOM 600 C C . PHE A 1 82 ? -0.081 -7.782 7.604 1.00 94.62 82 PHE A C 1
ATOM 602 O O . PHE A 1 82 ? -1.220 -7.357 7.801 1.00 94.62 82 PHE A O 1
ATOM 609 N N . SER A 1 83 ? 0.843 -7.067 6.969 1.00 96.06 83 SER A N 1
ATOM 610 C CA . SER A 1 83 ? 0.568 -5.762 6.370 1.00 96.06 83 SER A CA 1
ATOM 611 C C . SER A 1 83 ? 1.098 -5.691 4.946 1.00 96.06 83 SER A C 1
ATOM 613 O O . SER A 1 83 ? 2.172 -6.204 4.649 1.00 96.06 83 SER A O 1
ATOM 615 N N . ILE A 1 84 ? 0.391 -4.973 4.082 1.00 97.06 84 ILE A N 1
ATOM 616 C CA . ILE A 1 84 ? 0.916 -4.485 2.806 1.00 97.06 84 ILE A CA 1
ATOM 617 C C . ILE A 1 84 ? 1.002 -2.973 2.928 1.00 97.06 84 ILE A C 1
ATOM 619 O O . ILE A 1 84 ? -0.022 -2.319 3.103 1.00 97.06 84 ILE A O 1
ATOM 623 N N . VAL A 1 85 ? 2.204 -2.418 2.836 1.00 96.38 85 VAL A N 1
ATOM 624 C CA . VAL A 1 85 ? 2.419 -0.970 2.777 1.00 96.38 85 VAL A CA 1
ATOM 625 C C . VAL A 1 85 ? 2.669 -0.591 1.329 1.00 96.38 85 VAL A C 1
ATOM 627 O O . VAL A 1 85 ? 3.495 -1.210 0.657 1.00 96.38 85 VAL A O 1
ATOM 630 N N . VAL A 1 86 ? 1.943 0.409 0.843 1.00 97.06 86 VAL A N 1
ATOM 631 C CA . VAL A 1 86 ? 2.034 0.899 -0.528 1.00 97.06 86 VAL A CA 1
ATOM 632 C C . VAL A 1 86 ? 2.414 2.369 -0.498 1.00 97.06 86 VAL A C 1
ATOM 634 O O . VAL A 1 86 ? 1.653 3.201 -0.009 1.00 97.06 86 VAL A O 1
ATOM 637 N N . THR A 1 87 ? 3.561 2.692 -1.081 1.00 96.19 87 THR A N 1
ATOM 638 C CA . THR A 1 87 ? 4.008 4.067 -1.308 1.00 96.19 87 THR A CA 1
ATOM 639 C C . THR A 1 87 ? 3.994 4.348 -2.799 1.00 96.19 87 THR A C 1
ATOM 641 O O . THR A 1 87 ? 4.558 3.590 -3.582 1.00 96.19 87 THR A O 1
ATOM 644 N N . ARG A 1 88 ? 3.345 5.432 -3.209 1.00 95.00 88 ARG A N 1
ATOM 645 C CA . ARG A 1 88 ? 3.262 5.871 -4.603 1.00 95.00 88 ARG A CA 1
ATOM 646 C C . ARG A 1 88 ? 3.895 7.237 -4.721 1.00 95.00 88 ARG A C 1
ATOM 648 O O . ARG A 1 88 ? 3.459 8.157 -4.036 1.00 95.00 88 ARG A O 1
ATOM 655 N N . THR A 1 89 ? 4.844 7.368 -5.631 1.00 93.75 89 THR A N 1
ATOM 656 C CA . THR A 1 89 ? 5.519 8.623 -5.949 1.00 93.75 89 THR A CA 1
ATOM 657 C C . THR A 1 89 ? 5.240 8.965 -7.404 1.00 93.75 89 THR A C 1
ATOM 659 O O . THR A 1 89 ? 5.544 8.177 -8.299 1.00 93.75 89 THR A O 1
ATOM 662 N N . GLY A 1 90 ? 4.664 10.136 -7.652 1.00 90.06 90 GLY A N 1
ATOM 663 C CA . GLY A 1 90 ? 4.408 10.642 -8.999 1.00 90.06 90 GLY A CA 1
ATOM 664 C C . GLY A 1 90 ? 4.579 12.155 -9.075 1.00 90.06 90 GLY A C 1
ATOM 665 O O . GLY A 1 90 ? 5.055 12.791 -8.136 1.00 90.06 90 GLY A O 1
ATOM 666 N N . LEU A 1 91 ? 4.144 12.749 -10.189 1.00 84.31 91 LEU A N 1
ATOM 667 C CA . LEU A 1 91 ? 4.291 14.191 -10.447 1.00 84.31 91 LEU A CA 1
ATOM 668 C C . LEU A 1 91 ? 3.606 15.091 -9.404 1.00 84.31 91 LEU A C 1
ATOM 670 O O . LEU A 1 91 ? 4.017 16.230 -9.209 1.00 84.31 91 LEU A O 1
ATOM 674 N N . HIS A 1 92 ? 2.562 14.592 -8.739 1.00 85.12 92 HIS A N 1
ATOM 675 C CA . HIS A 1 92 ? 1.770 15.348 -7.761 1.00 85.12 92 HIS A CA 1
ATOM 676 C C . HIS A 1 92 ? 2.185 15.096 -6.304 1.00 85.12 92 HIS A C 1
ATOM 678 O O . HIS A 1 92 ? 1.478 15.515 -5.391 1.00 85.12 92 HIS A O 1
ATOM 684 N N . GLY A 1 93 ? 3.311 14.413 -6.082 1.00 89.62 93 GLY A N 1
ATOM 685 C CA . GLY A 1 93 ? 3.844 14.119 -4.755 1.00 89.62 93 GLY A CA 1
ATOM 686 C C . GLY A 1 93 ? 3.867 12.630 -4.425 1.00 89.62 93 GLY A C 1
ATOM 687 O O . GLY A 1 93 ? 3.744 11.766 -5.299 1.00 89.62 93 GLY A O 1
ATOM 688 N N . SER A 1 94 ? 4.062 12.347 -3.138 1.00 91.44 94 SER A N 1
ATOM 689 C CA . SER A 1 94 ? 4.084 10.995 -2.588 1.00 91.44 94 SER A CA 1
ATOM 690 C C . SER A 1 94 ? 2.848 10.744 -1.730 1.00 91.44 94 SER A C 1
ATOM 692 O O . SER A 1 94 ? 2.372 11.640 -1.036 1.00 91.44 94 SER A O 1
ATOM 694 N N . SER A 1 95 ? 2.325 9.524 -1.780 1.00 92.94 95 SER A N 1
ATOM 695 C CA . SER A 1 95 ? 1.240 9.063 -0.915 1.00 92.94 95 SER A CA 1
ATOM 696 C C . SER A 1 95 ? 1.559 7.673 -0.388 1.00 92.94 95 SER A C 1
ATOM 698 O O . SER A 1 95 ? 2.053 6.826 -1.133 1.00 92.94 95 SER A O 1
ATOM 700 N N . THR A 1 96 ? 1.246 7.435 0.882 1.00 93.81 96 THR A N 1
ATOM 701 C CA . THR A 1 96 ? 1.414 6.131 1.523 1.00 93.81 96 THR A CA 1
ATOM 702 C C . THR A 1 96 ? 0.088 5.682 2.107 1.00 93.81 96 THR A C 1
ATOM 704 O O . THR A 1 96 ? -0.665 6.477 2.668 1.00 93.81 96 THR A O 1
ATOM 707 N N . TRP A 1 97 ? -0.202 4.400 1.957 1.00 95.31 97 TRP A N 1
ATOM 708 C CA . TRP A 1 97 ? -1.345 3.754 2.576 1.00 95.31 97 TRP A CA 1
ATOM 709 C C . TRP A 1 97 ? -1.027 2.291 2.853 1.00 95.31 97 TRP A C 1
ATOM 711 O O . TRP A 1 97 ? -0.041 1.749 2.346 1.00 95.31 97 TRP A O 1
ATOM 721 N N . SER A 1 98 ? -1.849 1.650 3.672 1.00 96.56 98 SER A N 1
ATOM 722 C CA . SER A 1 98 ? -1.603 0.280 4.100 1.00 96.56 98 SER A CA 1
ATOM 723 C C . SER A 1 98 ? -2.868 -0.562 4.104 1.00 96.56 98 SER A C 1
ATOM 725 O O . SER A 1 98 ? -3.984 -0.060 4.234 1.00 96.56 98 SER A O 1
ATOM 727 N N . ILE A 1 99 ? -2.683 -1.870 3.966 1.00 97.50 99 ILE A N 1
ATOM 728 C CA . ILE A 1 99 ? -3.706 -2.877 4.232 1.00 97.50 99 ILE A CA 1
ATOM 729 C C . ILE A 1 99 ? -3.190 -3.761 5.350 1.00 97.50 99 ILE A C 1
ATOM 731 O O . ILE A 1 99 ? -2.115 -4.344 5.230 1.00 97.50 99 ILE A O 1
ATOM 735 N N . HIS A 1 100 ? -3.965 -3.858 6.415 1.00 96.19 100 HIS A N 1
ATOM 736 C CA . HIS A 1 100 ? -3.671 -4.646 7.598 1.00 96.19 100 HIS A CA 1
ATOM 737 C C . HIS A 1 100 ? -4.572 -5.871 7.628 1.00 96.19 100 HIS A C 1
ATOM 739 O O . HIS A 1 100 ? -5.770 -5.755 7.384 1.00 96.19 100 HIS A O 1
ATOM 745 N N . TYR A 1 101 ? -4.000 -7.028 7.932 1.00 94.94 101 TYR A N 1
ATOM 746 C CA . TYR A 1 101 ? -4.718 -8.285 8.076 1.00 94.94 101 TYR A CA 1
ATOM 747 C C . TYR A 1 101 ? -4.630 -8.776 9.508 1.00 94.94 101 TYR A C 1
ATOM 749 O O . TYR A 1 101 ? -3.551 -8.775 10.102 1.00 94.94 101 TYR A O 1
ATOM 757 N N . LEU A 1 102 ? -5.757 -9.255 10.022 1.00 92.19 102 LEU A N 1
ATOM 758 C CA . LEU A 1 102 ? -5.834 -10.006 11.265 1.00 92.19 102 LEU A CA 1
ATOM 759 C C . LEU A 1 102 ? -6.898 -11.094 11.112 1.00 92.19 102 LEU A C 1
ATOM 761 O O . LEU A 1 102 ? -8.081 -10.804 10.920 1.00 92.19 102 LEU A O 1
ATOM 765 N N . ALA A 1 103 ? -6.465 -12.355 11.181 1.00 86.75 103 ALA A N 1
ATOM 766 C CA . ALA A 1 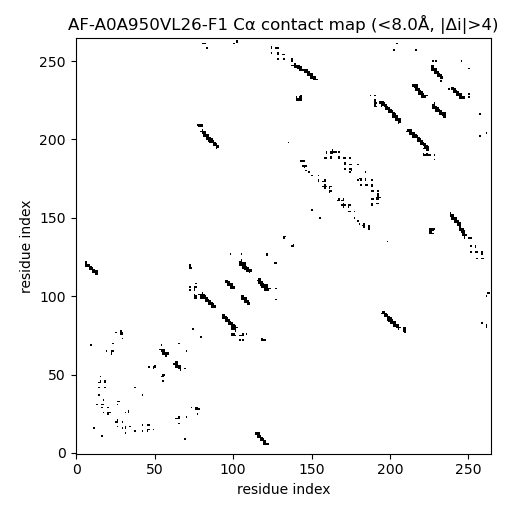103 ? -7.301 -13.526 10.916 1.00 86.75 103 ALA A CA 1
ATOM 767 C C . ALA A 1 103 ? -8.050 -13.415 9.568 1.00 86.75 103 ALA A C 1
ATOM 769 O O . ALA A 1 103 ? -7.429 -13.478 8.510 1.00 86.75 103 ALA A O 1
ATOM 770 N N . HIS A 1 104 ? -9.374 -13.243 9.597 1.00 86.00 104 HIS A N 1
ATOM 771 C CA . HIS A 1 104 ? -10.228 -13.172 8.405 1.00 86.00 104 HIS A CA 1
ATOM 772 C C . HIS A 1 104 ? -10.633 -11.743 8.013 1.00 86.00 104 HIS A C 1
ATOM 774 O O . HIS A 1 104 ? -11.470 -11.569 7.129 1.00 86.00 104 HIS A O 1
ATOM 780 N N . MET A 1 105 ? -10.078 -10.721 8.669 1.00 91.94 105 MET A N 1
ATOM 781 C CA . MET A 1 105 ? -10.384 -9.320 8.391 1.00 91.94 105 MET A CA 1
ATOM 782 C C . MET A 1 105 ? -9.196 -8.635 7.722 1.00 91.94 105 MET A C 1
ATOM 784 O O . MET A 1 105 ? -8.061 -8.750 8.183 1.00 91.94 105 MET A O 1
ATOM 788 N N . ALA A 1 106 ? -9.480 -7.889 6.657 1.00 96.19 106 ALA A N 1
ATOM 789 C CA . ALA A 1 106 ? -8.549 -6.947 6.060 1.00 96.19 106 ALA A CA 1
ATOM 790 C C . ALA A 1 106 ? -9.077 -5.523 6.252 1.00 96.19 106 ALA A C 1
ATOM 792 O O . ALA A 1 106 ? -10.264 -5.264 6.052 1.00 96.19 106 ALA A O 1
ATOM 793 N N . VAL A 1 107 ? -8.203 -4.595 6.625 1.00 97.38 107 VAL A N 1
ATOM 794 C CA . VAL A 1 107 ? -8.536 -3.181 6.798 1.00 97.38 107 VAL A CA 1
ATOM 795 C C . VAL A 1 107 ? -7.564 -2.339 5.998 1.00 97.38 107 VAL A C 1
ATOM 797 O O . VAL A 1 107 ? -6.358 -2.359 6.233 1.00 97.38 107 VAL A O 1
ATOM 800 N N . GLU A 1 108 ? -8.100 -1.575 5.058 1.00 97.50 108 GLU A N 1
ATOM 801 C CA . GLU A 1 108 ? -7.367 -0.513 4.385 1.00 97.50 108 GLU A CA 1
ATOM 802 C C . GLU A 1 108 ? -7.319 0.727 5.278 1.00 97.50 108 GLU A C 1
ATOM 804 O O . GLU A 1 108 ? -8.360 1.200 5.735 1.00 97.50 108 GLU A O 1
ATOM 809 N N . ARG A 1 109 ? -6.121 1.276 5.476 1.00 96.56 109 ARG A N 1
ATOM 810 C CA . ARG A 1 109 ? -5.873 2.529 6.187 1.00 96.56 109 ARG A CA 1
ATOM 811 C C . ARG A 1 109 ? -5.264 3.551 5.234 1.00 96.56 109 ARG A C 1
ATOM 813 O O . ARG A 1 109 ? -4.263 3.278 4.568 1.00 96.56 109 ARG A O 1
ATOM 820 N N . ARG A 1 110 ? -5.858 4.742 5.182 1.00 94.56 110 ARG A N 1
ATOM 821 C CA . ARG A 1 110 ? -5.406 5.865 4.348 1.00 94.56 110 ARG A CA 1
ATOM 822 C C . ARG A 1 110 ? -5.460 7.166 5.132 1.00 94.56 110 ARG A C 1
ATOM 824 O O . ARG A 1 110 ? -6.487 7.462 5.734 1.00 94.56 110 ARG A O 1
ATOM 831 N N . SER A 1 111 ? -4.401 7.961 5.054 1.00 91.88 111 SER A N 1
ATOM 832 C CA . SER A 1 111 ? -4.431 9.357 5.494 1.00 91.88 111 SER A CA 1
ATOM 833 C C . SER A 1 111 ? -4.940 10.245 4.359 1.00 91.88 111 SER A C 1
ATOM 835 O O . SER A 1 111 ? -4.588 10.048 3.192 1.00 91.88 111 SER A O 1
ATOM 837 N N . LEU A 1 112 ? -5.802 11.195 4.694 1.00 90.12 112 LEU A N 1
ATOM 838 C CA . LEU A 1 112 ? -6.316 12.218 3.795 1.00 90.12 112 LEU A CA 1
ATOM 839 C C . LEU A 1 112 ? -5.446 13.478 3.872 1.00 90.12 112 LEU A C 1
ATOM 841 O O . LEU A 1 112 ? -4.599 13.624 4.751 1.00 90.12 112 LEU A O 1
ATOM 845 N N . ALA A 1 113 ? -5.658 14.398 2.930 1.00 85.25 113 ALA A N 1
ATOM 846 C CA . ALA A 1 113 ? -4.899 15.647 2.858 1.00 85.25 113 ALA A CA 1
ATOM 847 C C . ALA A 1 113 ? -5.167 16.600 4.039 1.00 85.25 113 ALA A C 1
ATOM 849 O O . ALA A 1 113 ? -4.364 17.490 4.288 1.00 85.25 113 ALA A O 1
ATOM 850 N N . ASP A 1 114 ? -6.279 16.420 4.750 1.00 87.31 114 ASP A N 1
ATOM 851 C CA . ASP A 1 114 ? -6.681 17.204 5.921 1.00 87.31 114 ASP A CA 1
ATOM 852 C C . ASP A 1 114 ? -6.388 16.480 7.244 1.00 87.31 114 ASP A C 1
ATOM 854 O O . ASP A 1 114 ? -7.092 16.674 8.230 1.00 87.31 114 ASP A O 1
ATOM 858 N N . GLU A 1 115 ? -5.372 15.612 7.241 1.00 86.62 115 GLU A N 1
ATOM 859 C CA . GLU A 1 115 ? -4.881 14.861 8.407 1.00 86.62 115 GLU A CA 1
ATOM 860 C C . GLU A 1 115 ? -5.880 13.852 9.000 1.00 86.62 115 GLU A C 1
ATOM 862 O O . GLU A 1 115 ? -5.551 13.122 9.938 1.00 86.62 115 GLU A O 1
ATOM 867 N N . ARG A 1 116 ? -7.077 13.713 8.416 1.00 92.81 116 ARG A N 1
ATOM 868 C CA . ARG A 1 116 ? -8.014 12.650 8.788 1.00 92.81 116 ARG A CA 1
ATOM 869 C C . ARG A 1 116 ? -7.525 11.300 8.294 1.00 92.81 116 ARG A C 1
ATOM 871 O O . ARG A 1 116 ? -6.942 11.174 7.218 1.00 92.81 116 ARG A O 1
ATOM 878 N N . THR A 1 117 ? -7.817 10.258 9.058 1.00 94.94 117 THR A N 1
ATOM 879 C CA . THR A 1 117 ? -7.509 8.876 8.692 1.00 94.94 117 THR A CA 1
ATOM 880 C C . THR A 1 117 ? -8.793 8.105 8.437 1.00 94.94 117 THR A C 1
ATOM 882 O O . THR A 1 117 ? -9.721 8.110 9.245 1.00 94.94 117 THR A O 1
ATOM 885 N N . VAL A 1 118 ? -8.829 7.414 7.303 1.00 96.19 118 VAL A N 1
ATOM 886 C CA . VAL A 1 118 ? -9.933 6.554 6.886 1.00 96.19 118 VAL A CA 1
ATOM 887 C C . VAL A 1 118 ? -9.528 5.097 7.048 1.00 96.19 118 VAL A C 1
ATOM 889 O O . VAL A 1 118 ? -8.460 4.688 6.590 1.00 96.19 118 VAL A O 1
ATOM 892 N N . PHE A 1 119 ? -10.428 4.315 7.633 1.00 97.19 119 PHE A N 1
ATOM 893 C CA . PHE A 1 119 ? -10.330 2.870 7.775 1.00 97.19 119 PHE A CA 1
ATOM 894 C C . PHE A 1 119 ? -11.478 2.229 7.008 1.00 97.19 119 PHE A C 1
ATOM 896 O O . PHE A 1 119 ? -12.638 2.581 7.214 1.00 97.19 119 PHE A O 1
ATOM 903 N N . THR A 1 120 ? -11.174 1.303 6.107 1.00 97.12 120 THR A N 1
ATOM 904 C CA . THR A 1 120 ? -12.186 0.599 5.313 1.00 97.12 120 THR A CA 1
ATOM 905 C C . THR A 1 120 ? -12.019 -0.899 5.498 1.00 97.12 120 THR A C 1
ATOM 907 O O . THR A 1 120 ? -10.992 -1.458 5.114 1.00 97.12 120 THR A O 1
ATOM 910 N N . GLY A 1 121 ? -13.029 -1.549 6.074 1.00 96.12 121 GLY A N 1
ATOM 911 C CA . GLY A 1 121 ? -13.086 -3.005 6.157 1.00 96.12 121 GLY A CA 1
ATOM 912 C C . GLY A 1 121 ? -13.259 -3.621 4.769 1.00 96.12 121 GLY A C 1
ATOM 913 O O . GLY A 1 121 ? -14.098 -3.181 3.983 1.00 96.12 121 GLY A O 1
ATOM 914 N N . LEU A 1 122 ? -12.465 -4.638 4.457 1.00 94.94 122 LEU A N 1
ATOM 915 C CA . LEU A 1 122 ? -12.489 -5.365 3.193 1.00 94.94 122 LEU A CA 1
ATOM 916 C C . LEU A 1 122 ? -12.891 -6.815 3.476 1.00 94.94 122 LEU A C 1
ATOM 918 O O . LEU A 1 122 ? -12.261 -7.510 4.270 1.00 94.94 122 LEU A O 1
ATOM 922 N N . ALA A 1 123 ? -13.962 -7.264 2.827 1.00 88.50 123 ALA A N 1
ATOM 923 C CA . ALA A 1 123 ? -14.631 -8.531 3.110 1.00 88.50 123 ALA A CA 1
ATOM 924 C C . ALA A 1 123 ? -13.998 -9.740 2.402 1.00 88.50 123 ALA A C 1
ATOM 926 O O . ALA A 1 123 ? -14.376 -10.876 2.671 1.00 88.50 123 ALA A O 1
ATOM 927 N N . SER A 1 124 ? -13.083 -9.523 1.451 1.00 91.31 124 SER A N 1
ATOM 928 C CA . SER A 1 124 ? -12.439 -10.616 0.718 1.00 91.31 124 SER A CA 1
ATOM 929 C C . SER A 1 124 ? -11.079 -10.235 0.141 1.00 91.31 124 SER A C 1
ATOM 931 O O . SER A 1 124 ? -10.793 -9.067 -0.125 1.00 91.31 124 SER A O 1
ATOM 933 N N . VAL A 1 125 ? -10.280 -11.261 -0.156 1.00 91.75 125 VAL A N 1
ATOM 934 C CA . VAL A 1 125 ? -9.033 -11.156 -0.930 1.00 91.75 125 VAL A CA 1
ATOM 935 C C . VAL A 1 125 ? -9.258 -10.463 -2.271 1.00 91.75 125 VAL A C 1
ATOM 937 O O . VAL A 1 125 ? -8.474 -9.598 -2.650 1.00 91.75 125 VAL A O 1
ATOM 940 N N . GLY A 1 126 ? -10.352 -10.794 -2.968 1.00 94.62 126 GLY A N 1
ATOM 941 C CA . GLY A 1 126 ? -10.700 -10.167 -4.244 1.00 94.62 126 GLY A CA 1
ATOM 942 C C . GLY A 1 126 ? -10.846 -8.651 -4.114 1.00 94.62 126 GLY A C 1
ATOM 943 O O . GLY A 1 126 ? -10.230 -7.911 -4.875 1.00 94.62 126 GLY A O 1
ATOM 944 N N . GLN A 1 127 ? -11.553 -8.184 -3.077 1.00 94.69 127 GLN A N 1
ATOM 945 C CA . GLN A 1 127 ? -11.680 -6.750 -2.800 1.00 94.69 127 GLN A CA 1
ATOM 946 C C . GLN A 1 127 ? -10.333 -6.090 -2.505 1.00 94.69 127 GLN A C 1
ATOM 948 O O . GLN A 1 127 ? -10.101 -4.969 -2.949 1.00 94.69 127 GLN A O 1
ATOM 953 N N . VAL A 1 128 ? -9.428 -6.766 -1.796 1.00 96.06 128 VAL A N 1
ATOM 954 C CA . VAL A 1 128 ? -8.083 -6.233 -1.549 1.00 96.06 128 VAL A CA 1
ATOM 955 C C . VAL A 1 128 ? -7.297 -6.101 -2.857 1.00 96.06 128 VAL A C 1
ATOM 957 O O . VAL A 1 128 ? -6.729 -5.040 -3.126 1.00 96.06 128 VAL A O 1
ATOM 960 N N . VAL A 1 129 ? -7.295 -7.136 -3.700 1.00 97.19 129 VAL A N 1
ATOM 961 C CA . VAL A 1 129 ? -6.620 -7.102 -5.007 1.00 97.19 129 VAL A CA 1
ATOM 962 C C . VAL A 1 129 ? -7.209 -6.005 -5.897 1.00 97.19 129 VAL A C 1
ATOM 964 O O . VAL A 1 129 ? -6.453 -5.269 -6.529 1.00 97.19 129 VAL A O 1
ATOM 967 N N . ASP A 1 130 ? -8.531 -5.834 -5.909 1.00 95.69 130 ASP A N 1
ATOM 968 C CA . ASP A 1 130 ? -9.197 -4.768 -6.664 1.00 95.69 130 ASP A CA 1
ATOM 969 C C . ASP A 1 130 ? -8.852 -3.372 -6.137 1.00 95.69 130 ASP A C 1
ATOM 971 O O . ASP A 1 130 ? -8.597 -2.458 -6.929 1.00 95.69 130 ASP A O 1
ATOM 975 N N . ARG A 1 131 ? -8.785 -3.196 -4.811 1.00 95.12 131 ARG A N 1
ATOM 976 C CA . ARG A 1 131 ? -8.358 -1.938 -4.176 1.00 95.12 131 ARG A CA 1
ATOM 977 C C . ARG A 1 131 ? -6.919 -1.591 -4.540 1.00 95.12 131 ARG A C 1
ATOM 979 O O . ARG A 1 131 ? -6.669 -0.462 -4.967 1.00 95.12 131 ARG A O 1
ATOM 986 N N . LEU A 1 132 ? -6.001 -2.555 -4.442 1.00 96.44 132 LEU A N 1
ATOM 987 C CA . LEU A 1 132 ? -4.603 -2.399 -4.854 1.00 96.44 132 LEU A CA 1
ATOM 988 C C . LEU A 1 132 ? -4.504 -2.076 -6.349 1.00 96.44 132 LEU A C 1
ATOM 990 O O . LEU A 1 132 ? -3.858 -1.101 -6.724 1.00 96.44 132 LEU A O 1
ATOM 994 N N . GLY A 1 133 ? -5.192 -2.838 -7.200 1.00 96.31 133 GLY A N 1
ATOM 995 C CA . GLY A 1 133 ? -5.185 -2.640 -8.648 1.00 96.31 133 GLY A CA 1
ATOM 996 C C . GLY A 1 133 ? -5.720 -1.269 -9.065 1.00 96.31 133 GLY A C 1
ATOM 997 O O . GLY A 1 133 ? -5.138 -0.612 -9.929 1.00 96.31 133 GLY A O 1
ATOM 998 N N . THR A 1 134 ? -6.783 -0.802 -8.408 1.00 95.12 134 THR A N 1
ATOM 999 C CA . THR A 1 134 ? -7.352 0.536 -8.625 1.00 95.12 134 THR A CA 1
ATOM 1000 C C . THR A 1 134 ? -6.380 1.625 -8.181 1.00 95.12 134 THR A C 1
ATOM 1002 O O . THR A 1 134 ? -6.112 2.557 -8.939 1.00 95.12 134 THR A O 1
ATOM 1005 N N . ALA A 1 135 ? -5.809 1.500 -6.978 1.00 92.88 135 ALA A N 1
ATOM 1006 C CA . ALA A 1 135 ? -4.849 2.467 -6.451 1.00 92.88 135 ALA A CA 1
ATOM 1007 C C . ALA A 1 135 ? -3.604 2.583 -7.348 1.00 92.88 135 ALA A C 1
ATOM 1009 O O . ALA A 1 135 ? -3.148 3.686 -7.632 1.00 92.88 135 ALA A O 1
ATOM 1010 N N . LEU A 1 136 ? -3.102 1.457 -7.854 1.00 93.81 136 LEU A N 1
ATOM 1011 C CA . LEU A 1 136 ? -1.924 1.377 -8.725 1.00 93.81 136 LEU A CA 1
ATOM 1012 C C . LEU A 1 136 ? -2.236 1.619 -10.210 1.00 93.81 136 LEU A C 1
ATOM 1014 O O . LEU A 1 136 ? -1.336 1.562 -11.046 1.00 93.81 136 LEU A O 1
ATOM 1018 N N . ARG A 1 137 ? -3.504 1.891 -10.552 1.00 94.69 137 ARG A N 1
ATOM 1019 C CA . ARG A 1 137 ? -3.975 2.131 -11.927 1.00 94.69 137 ARG A CA 1
ATOM 1020 C C . ARG A 1 137 ? -3.566 1.014 -12.895 1.00 94.69 137 ARG A C 1
ATOM 1022 O O . ARG A 1 137 ? -3.122 1.286 -14.010 1.00 94.69 137 ARG A O 1
ATOM 1029 N N . VAL A 1 138 ? -3.706 -0.238 -12.460 1.00 94.62 138 VAL A N 1
ATOM 1030 C CA . VAL A 1 138 ? -3.243 -1.418 -13.208 1.00 94.62 138 VAL A CA 1
ATOM 1031 C C . VAL A 1 138 ? -3.915 -1.510 -14.580 1.00 94.62 138 VAL A C 1
ATOM 1033 O O . VAL A 1 138 ? -3.214 -1.593 -15.583 1.00 94.62 138 VAL A O 1
ATOM 1036 N N . GLY A 1 139 ? -5.247 -1.391 -14.641 1.00 91.00 139 GLY A N 1
ATOM 1037 C CA . GLY A 1 139 ? -6.012 -1.386 -15.897 1.00 91.00 139 GLY A CA 1
ATOM 1038 C C . GLY A 1 139 ? -5.655 -2.526 -16.865 1.00 91.00 139 GLY A C 1
ATOM 1039 O O . GLY A 1 139 ? -5.057 -3.528 -16.475 1.00 91.00 139 GLY A O 1
ATOM 1040 N N . ASP A 1 140 ? -5.986 -2.338 -18.142 1.00 92.00 140 ASP A N 1
ATOM 1041 C CA . ASP A 1 140 ? -5.650 -3.268 -19.232 1.00 92.00 140 ASP A CA 1
ATOM 1042 C C . ASP A 1 140 ? -4.397 -2.803 -19.987 1.00 92.00 140 ASP A C 1
ATOM 1044 O O . ASP A 1 140 ? -4.389 -2.644 -21.208 1.00 92.00 140 ASP A O 1
ATOM 1048 N N . GLN A 1 141 ? -3.323 -2.506 -19.252 1.00 91.69 141 GLN A N 1
ATOM 1049 C CA . GLN A 1 141 ? -2.079 -2.053 -19.873 1.00 91.69 141 GLN A CA 1
ATOM 1050 C C . GLN A 1 141 ? -1.376 -3.206 -20.610 1.00 91.69 141 GLN A C 1
ATOM 1052 O O . GLN A 1 141 ? -1.275 -4.311 -20.058 1.00 91.69 141 GLN A O 1
ATOM 1057 N N . PRO A 1 142 ? -0.859 -2.974 -21.832 1.00 94.44 142 PRO A N 1
ATOM 1058 C CA . PRO A 1 142 ? -0.101 -3.985 -22.554 1.00 94.44 142 PRO A CA 1
ATOM 1059 C C . PRO A 1 142 ? 1.220 -4.280 -21.837 1.00 94.44 142 PRO A C 1
ATOM 1061 O O . PRO A 1 142 ? 1.726 -3.467 -21.062 1.00 94.44 142 PRO A O 1
ATOM 1064 N N . ARG A 1 143 ? 1.793 -5.452 -22.115 1.00 95.69 143 ARG A N 1
ATOM 1065 C CA . ARG A 1 143 ? 3.145 -5.788 -21.664 1.00 95.69 143 ARG A CA 1
ATOM 1066 C C . ARG A 1 143 ? 4.164 -4.997 -22.501 1.00 95.69 143 ARG A C 1
ATOM 1068 O O . ARG A 1 143 ? 4.134 -5.137 -23.727 1.00 95.69 143 ARG A O 1
ATOM 1075 N N . PRO A 1 144 ? 5.066 -4.200 -21.896 1.00 94.50 144 PRO A N 1
ATOM 1076 C CA . PRO A 1 144 ? 6.131 -3.539 -22.647 1.00 94.50 144 PRO A CA 1
ATOM 1077 C C . PRO A 1 144 ? 7.056 -4.541 -23.351 1.00 94.50 144 PRO A C 1
ATOM 1079 O O . PRO A 1 144 ? 7.195 -5.687 -22.921 1.00 94.50 144 PRO A O 1
ATOM 1082 N N . ALA A 1 145 ? 7.743 -4.090 -24.401 1.00 92.69 145 ALA A N 1
ATOM 1083 C CA . ALA A 1 145 ? 8.814 -4.871 -25.012 1.00 92.69 145 ALA A CA 1
ATOM 1084 C C . ALA A 1 145 ? 9.998 -5.020 -24.042 1.00 92.69 145 ALA A C 1
ATOM 1086 O O . ALA A 1 145 ? 10.394 -4.057 -23.382 1.00 92.69 145 ALA A O 1
ATOM 1087 N N . GLY A 1 146 ? 10.568 -6.220 -23.978 1.00 91.50 146 GLY A N 1
ATOM 1088 C CA . GLY A 1 146 ? 11.733 -6.520 -23.157 1.00 91.50 146 GLY A CA 1
ATOM 1089 C C . GLY A 1 146 ? 11.661 -7.896 -22.509 1.00 91.50 146 GLY A C 1
ATOM 1090 O O . GLY A 1 146 ? 10.672 -8.623 -22.621 1.00 91.50 146 GLY A O 1
ATOM 1091 N N . GLU A 1 147 ? 12.728 -8.231 -21.801 1.00 92.31 147 GLU A N 1
ATOM 1092 C CA . GLU A 1 147 ? 12.930 -9.541 -21.186 1.00 92.31 147 GLU A CA 1
ATOM 1093 C C . GLU A 1 147 ? 13.061 -9.432 -19.662 1.00 92.31 147 GLU A C 1
ATOM 1095 O O . GLU A 1 147 ? 13.199 -8.339 -19.108 1.00 92.31 147 GLU A O 1
ATOM 1100 N N . LEU A 1 148 ? 12.991 -10.581 -18.986 1.00 88.12 148 LEU A N 1
ATOM 1101 C CA . LEU A 1 148 ? 13.324 -10.698 -17.568 1.00 88.12 148 LEU A CA 1
ATOM 1102 C C . LEU A 1 148 ? 14.810 -10.372 -17.372 1.00 88.12 148 LEU A C 1
ATOM 1104 O O . LEU A 1 148 ? 15.661 -10.884 -18.096 1.00 88.12 148 LEU A O 1
ATOM 1108 N N . ILE A 1 149 ? 15.112 -9.554 -16.372 1.00 90.62 149 ILE A N 1
ATOM 1109 C CA . ILE A 1 149 ? 16.461 -9.098 -16.053 1.00 90.62 149 ILE A CA 1
ATOM 1110 C C . ILE A 1 149 ? 16.755 -9.332 -14.573 1.00 90.62 149 ILE A C 1
ATOM 1112 O O . ILE A 1 149 ? 15.971 -8.952 -13.708 1.00 90.62 149 ILE A O 1
ATOM 1116 N N . GLY A 1 150 ? 17.891 -9.956 -14.276 1.00 89.75 150 GLY A N 1
ATOM 1117 C CA . GLY A 1 150 ? 18.468 -9.964 -12.933 1.00 89.75 150 GLY A CA 1
ATOM 1118 C C . GLY A 1 150 ? 19.458 -8.812 -12.811 1.00 89.75 150 GLY A C 1
ATOM 1119 O O . GLY A 1 150 ? 20.259 -8.599 -13.719 1.00 89.75 150 GLY A O 1
ATOM 1120 N N . MET A 1 151 ? 19.391 -8.039 -11.731 1.00 89.56 151 MET A N 1
ATOM 1121 C CA . MET A 1 151 ? 20.313 -6.925 -11.505 1.00 89.56 151 MET A CA 1
ATOM 1122 C C . MET A 1 151 ? 20.560 -6.678 -10.024 1.00 89.56 151 MET A C 1
ATOM 1124 O O . MET A 1 151 ? 19.686 -6.909 -9.190 1.00 89.56 151 MET A O 1
ATOM 1128 N N . GLN A 1 152 ? 21.726 -6.117 -9.709 1.00 89.81 152 GLN A N 1
ATOM 1129 C CA . GLN A 1 152 ? 21.991 -5.605 -8.370 1.00 89.81 152 GLN A CA 1
ATOM 1130 C C . GLN A 1 152 ? 21.137 -4.366 -8.084 1.00 89.81 152 GLN A C 1
ATOM 1132 O O . GLN A 1 152 ? 20.906 -3.521 -8.959 1.00 89.81 152 GLN A O 1
ATOM 1137 N N . ARG A 1 153 ? 20.697 -4.212 -6.835 1.00 84.44 153 ARG A N 1
ATOM 1138 C CA . ARG A 1 153 ? 19.901 -3.068 -6.375 1.00 84.44 153 ARG A CA 1
ATOM 1139 C C . ARG A 1 153 ? 20.633 -1.748 -6.597 1.00 84.44 153 ARG A C 1
ATOM 1141 O O . ARG A 1 153 ? 20.013 -0.767 -7.006 1.00 84.44 153 ARG A O 1
ATOM 1148 N N . SER A 1 154 ? 21.944 -1.738 -6.369 1.00 88.56 154 SER A N 1
ATOM 1149 C CA . SER A 1 154 ? 22.813 -0.585 -6.627 1.00 88.56 154 SER A CA 1
ATOM 1150 C C . SER A 1 154 ? 22.757 -0.131 -8.093 1.00 88.56 154 SER A C 1
ATOM 1152 O O . SER A 1 154 ? 22.676 1.067 -8.368 1.00 88.56 154 SER A O 1
ATOM 1154 N N . THR A 1 155 ? 22.708 -1.075 -9.040 1.00 91.25 155 THR A N 1
ATOM 1155 C CA . THR A 1 155 ? 22.536 -0.787 -10.468 1.00 91.25 155 THR A CA 1
ATOM 1156 C C . THR A 1 155 ? 21.168 -0.176 -10.750 1.00 91.25 155 THR A C 1
ATOM 1158 O O . THR A 1 155 ? 21.095 0.837 -11.440 1.00 91.25 155 THR A O 1
ATOM 1161 N N . VAL A 1 156 ? 20.085 -0.742 -10.203 1.00 87.81 156 VAL A N 1
ATOM 1162 C CA . VAL A 1 156 ? 18.722 -0.205 -10.390 1.00 87.81 156 VAL A CA 1
ATOM 1163 C C . VAL A 1 156 ? 18.640 1.248 -9.916 1.00 87.81 156 VAL A C 1
ATOM 1165 O O . VAL A 1 156 ? 18.105 2.103 -10.624 1.00 87.81 156 VAL A O 1
ATOM 1168 N N . GLU A 1 157 ? 19.211 1.545 -8.748 1.00 87.81 157 GLU A N 1
ATOM 1169 C CA . GLU A 1 157 ? 19.245 2.897 -8.187 1.00 87.81 157 GLU A CA 1
ATOM 1170 C C . GLU A 1 157 ? 20.054 3.863 -9.068 1.00 87.81 157 GLU A C 1
ATOM 1172 O O . GLU A 1 157 ? 19.567 4.944 -9.404 1.00 87.81 157 GLU A O 1
ATOM 1177 N N . ALA A 1 158 ? 21.252 3.464 -9.509 1.00 92.31 158 ALA A N 1
ATOM 1178 C CA . ALA A 1 158 ? 22.089 4.284 -10.386 1.00 92.31 158 ALA A CA 1
ATOM 1179 C C . ALA A 1 158 ? 21.400 4.592 -11.728 1.00 92.31 158 ALA A C 1
ATOM 1181 O O . ALA A 1 158 ? 21.409 5.737 -12.188 1.00 92.31 158 ALA A O 1
ATOM 1182 N N . VAL A 1 159 ? 20.749 3.592 -12.331 1.00 93.12 159 VAL A N 1
ATOM 1183 C CA . VAL A 1 159 ? 19.975 3.751 -13.570 1.00 93.12 159 VAL A CA 1
ATOM 1184 C C . VAL A 1 159 ? 18.802 4.703 -13.349 1.00 93.12 159 VAL A C 1
ATOM 1186 O O . VAL A 1 159 ? 18.572 5.577 -14.185 1.00 93.12 159 VAL A O 1
ATOM 1189 N N . ARG A 1 160 ? 18.086 4.586 -12.222 1.00 89.19 160 ARG A N 1
ATOM 1190 C CA . ARG A 1 160 ? 16.983 5.495 -11.877 1.00 89.19 160 ARG A CA 1
ATOM 1191 C C . ARG A 1 160 ? 17.468 6.938 -11.777 1.00 89.19 160 ARG A C 1
ATOM 1193 O O . ARG A 1 160 ? 16.847 7.822 -12.360 1.00 89.19 160 ARG A O 1
ATOM 1200 N N . VAL A 1 161 ? 18.573 7.180 -11.070 1.00 92.12 161 VAL A N 1
ATOM 1201 C CA . VAL A 1 161 ? 19.152 8.525 -10.919 1.00 92.12 161 VAL A CA 1
ATOM 1202 C C . VAL A 1 161 ? 19.516 9.123 -12.280 1.00 92.12 161 VAL A C 1
ATOM 1204 O O . VAL A 1 161 ? 19.116 10.253 -12.561 1.00 92.12 161 VAL A O 1
ATOM 1207 N N . ALA A 1 162 ? 20.204 8.366 -13.140 1.00 94.75 162 ALA A N 1
ATOM 1208 C CA . ALA A 1 162 ? 20.556 8.821 -14.486 1.00 94.75 162 ALA A CA 1
ATOM 1209 C C . ALA A 1 162 ? 19.305 9.100 -15.343 1.00 94.75 162 ALA A C 1
ATOM 1211 O O . ALA A 1 162 ? 19.200 10.142 -15.991 1.00 94.75 162 ALA A O 1
ATOM 1212 N N . ALA A 1 163 ? 18.311 8.208 -15.308 1.00 91.94 163 ALA A N 1
ATOM 1213 C CA . ALA A 1 163 ? 17.080 8.358 -16.079 1.00 91.94 163 ALA A CA 1
ATOM 1214 C C . ALA A 1 163 ? 16.274 9.603 -15.664 1.00 91.94 163 ALA A C 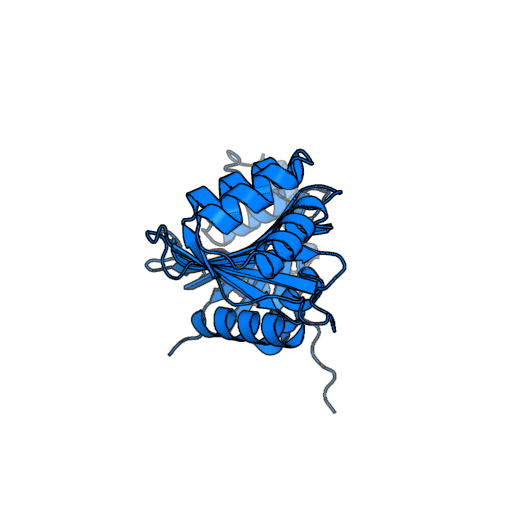1
ATOM 1216 O O . ALA A 1 163 ? 15.848 10.365 -16.530 1.00 91.94 163 ALA A O 1
ATOM 1217 N N . VAL A 1 164 ? 16.137 9.861 -14.357 1.00 89.06 164 VAL A N 1
ATOM 1218 C CA . VAL A 1 164 ? 15.441 11.047 -13.817 1.00 89.06 164 VAL A CA 1
ATOM 1219 C C . VAL A 1 164 ? 16.160 12.351 -14.180 1.00 89.06 164 VAL A C 1
ATOM 1221 O O . VAL A 1 164 ? 15.512 13.373 -14.394 1.00 89.06 164 VAL A O 1
ATOM 1224 N N . ARG A 1 165 ? 17.492 12.330 -14.303 1.00 93.69 165 ARG A N 1
ATOM 1225 C CA . ARG A 1 165 ? 18.287 13.483 -14.764 1.00 93.69 165 ARG A CA 1
ATOM 1226 C C . ARG A 1 165 ? 18.224 13.713 -16.277 1.00 93.69 165 ARG A C 1
ATOM 1228 O O . ARG A 1 165 ? 18.831 14.658 -16.772 1.00 93.69 165 ARG A O 1
ATOM 1235 N N . GLY A 1 166 ? 17.519 12.862 -17.024 1.00 92.81 166 GLY A N 1
ATOM 1236 C CA . GLY A 1 166 ? 17.498 12.903 -18.486 1.00 92.81 166 GLY A CA 1
ATOM 1237 C C . GLY A 1 166 ? 18.777 12.360 -19.136 1.00 92.81 166 GLY A C 1
ATOM 1238 O O . GLY A 1 166 ? 18.943 12.461 -20.352 1.00 92.81 166 GLY A O 1
ATOM 1239 N N . GLU A 1 167 ? 19.669 11.728 -18.368 1.00 96.69 167 GLU A N 1
ATOM 1240 C CA . GLU A 1 167 ? 20.938 11.141 -18.822 1.00 96.69 167 GLU A CA 1
ATOM 1241 C C . GLU A 1 167 ? 20.692 9.761 -19.464 1.00 96.69 167 GLU A C 1
ATOM 1243 O O . GLU A 1 167 ? 21.287 8.742 -19.106 1.00 96.69 167 GLU A O 1
ATOM 1248 N N . ARG A 1 168 ? 19.779 9.702 -20.443 1.00 95.50 168 ARG A N 1
ATOM 1249 C CA . ARG A 1 168 ? 19.268 8.447 -21.024 1.00 95.50 168 ARG A CA 1
ATOM 1250 C C . ARG A 1 168 ? 20.372 7.540 -21.565 1.00 95.50 168 ARG A C 1
ATOM 1252 O O . ARG A 1 168 ? 20.286 6.325 -21.422 1.00 95.50 168 ARG A O 1
ATOM 1259 N N . ARG A 1 169 ? 21.410 8.114 -22.181 1.00 97.12 169 ARG A N 1
ATOM 1260 C CA . ARG A 1 169 ? 22.553 7.350 -22.702 1.00 97.12 169 ARG A CA 1
ATOM 1261 C C . ARG A 1 169 ? 23.301 6.626 -21.581 1.00 97.12 169 ARG A C 1
ATOM 1263 O O . ARG A 1 169 ? 23.545 5.433 -21.705 1.00 97.12 169 ARG A O 1
ATOM 1270 N N . GLN A 1 170 ? 23.586 7.325 -20.485 1.00 97.62 170 GLN A N 1
ATOM 1271 C CA . GLN A 1 170 ? 24.256 6.751 -19.321 1.00 97.62 170 GLN A CA 1
ATOM 1272 C C . GLN A 1 170 ? 23.403 5.659 -18.668 1.00 97.62 170 GLN A C 1
ATOM 1274 O O . GLN A 1 170 ? 23.921 4.602 -18.327 1.00 97.62 170 GLN A O 1
ATOM 1279 N N . ALA A 1 171 ? 22.088 5.871 -18.549 1.00 96.81 171 ALA A N 1
ATOM 1280 C CA . ALA A 1 171 ? 21.172 4.853 -18.033 1.00 96.81 171 ALA A CA 1
ATOM 1281 C C . ALA A 1 171 ? 21.204 3.561 -18.876 1.00 96.81 171 ALA A C 1
ATOM 1283 O O . ALA A 1 171 ? 21.252 2.464 -18.323 1.00 96.81 171 ALA A O 1
ATOM 1284 N N . VAL A 1 172 ? 21.231 3.678 -20.210 1.00 97.31 172 VAL A N 1
ATOM 1285 C CA . VAL A 1 172 ? 21.367 2.522 -21.115 1.00 97.31 172 VAL A CA 1
ATOM 1286 C C . VAL A 1 172 ? 22.732 1.852 -20.961 1.00 97.31 172 VAL A C 1
ATOM 1288 O O . VAL A 1 172 ? 22.789 0.630 -20.861 1.00 97.31 172 VAL A O 1
ATOM 1291 N N . GLU A 1 173 ? 23.818 2.625 -20.903 1.00 97.69 173 GLU A N 1
ATOM 1292 C CA . GLU A 1 173 ? 25.176 2.097 -20.716 1.00 97.69 173 GLU A CA 1
ATOM 1293 C C . GLU A 1 173 ? 25.288 1.303 -19.403 1.00 97.69 173 GLU A C 1
ATOM 1295 O O . GLU A 1 173 ? 25.756 0.165 -19.425 1.00 97.69 173 GLU A O 1
ATOM 1300 N N . LEU A 1 174 ? 24.751 1.826 -18.294 1.00 96.38 174 LEU A N 1
ATOM 1301 C CA . LEU A 1 174 ? 24.685 1.128 -17.003 1.00 96.38 174 LEU A CA 1
ATOM 1302 C C . LEU A 1 174 ? 23.907 -0.195 -17.090 1.00 96.38 174 LEU A C 1
ATOM 1304 O O . LEU A 1 174 ? 24.383 -1.218 -16.601 1.00 96.38 174 LEU A O 1
ATOM 1308 N N . LEU A 1 175 ? 22.735 -0.193 -17.734 1.00 95.56 175 LEU A N 1
ATOM 1309 C CA . LEU A 1 175 ? 21.916 -1.398 -17.910 1.00 95.56 175 LEU A CA 1
ATOM 1310 C C . LEU A 1 175 ? 22.637 -2.456 -18.753 1.00 95.56 175 LEU A C 1
ATOM 1312 O O . LEU A 1 175 ? 22.701 -3.621 -18.365 1.00 95.56 175 LEU A O 1
ATOM 1316 N N . THR A 1 176 ? 23.213 -2.057 -19.887 1.00 96.38 176 THR A N 1
ATOM 1317 C CA . THR A 1 176 ? 23.949 -2.983 -20.762 1.00 96.38 176 THR A CA 1
ATOM 1318 C C . THR A 1 176 ? 25.220 -3.521 -20.110 1.00 96.38 176 THR A C 1
ATOM 1320 O O . THR A 1 176 ? 25.513 -4.706 -20.248 1.00 96.38 176 THR A O 1
ATOM 1323 N N . GLY A 1 177 ? 25.936 -2.696 -19.337 1.00 94.88 177 GLY A N 1
ATOM 1324 C CA . GLY A 1 177 ? 27.093 -3.124 -18.548 1.00 94.88 177 GLY A CA 1
ATOM 1325 C C . GLY A 1 177 ? 26.736 -4.141 -17.461 1.00 94.88 177 GLY A C 1
ATOM 1326 O O . GLY A 1 177 ? 27.563 -4.980 -17.118 1.00 94.88 177 GLY A O 1
ATOM 1327 N N . ALA A 1 178 ? 25.491 -4.120 -16.978 1.00 92.69 178 ALA A N 1
ATOM 1328 C CA . ALA A 1 178 ? 24.939 -5.116 -16.063 1.00 92.69 178 ALA A CA 1
ATOM 1329 C C . ALA A 1 178 ? 24.371 -6.366 -16.769 1.00 92.69 178 ALA A C 1
ATOM 1331 O O . ALA A 1 178 ? 23.737 -7.197 -16.126 1.00 92.69 178 ALA A O 1
ATOM 1332 N N . GLY A 1 179 ? 24.579 -6.512 -18.082 1.00 93.12 179 GLY A N 1
ATOM 1333 C CA . GLY A 1 179 ? 24.149 -7.682 -18.853 1.00 93.12 179 GLY A CA 1
ATOM 1334 C C . GLY A 1 179 ? 22.717 -7.616 -19.391 1.00 93.12 179 GLY A C 1
ATOM 1335 O O . GLY A 1 179 ? 22.241 -8.598 -19.957 1.00 93.12 179 GLY A O 1
ATOM 1336 N N . VAL A 1 180 ? 22.023 -6.479 -19.266 1.00 94.25 180 VAL A N 1
ATOM 1337 C CA . VAL A 1 180 ? 20.681 -6.309 -19.844 1.00 94.25 180 VAL A CA 1
ATOM 1338 C C . VAL A 1 180 ? 20.778 -6.174 -21.372 1.00 94.25 180 VAL A C 1
ATOM 1340 O O . VAL A 1 180 ? 21.535 -5.324 -21.853 1.00 94.25 180 VAL A O 1
ATOM 1343 N N . PRO A 1 181 ? 19.985 -6.928 -22.163 1.00 94.62 181 PRO A N 1
ATOM 1344 C CA . PRO A 1 181 ? 19.957 -6.780 -23.616 1.00 94.62 181 PRO A CA 1
ATOM 1345 C C . PRO A 1 181 ? 19.692 -5.334 -24.046 1.00 94.62 181 PRO A C 1
ATOM 1347 O O . PRO A 1 181 ? 18.828 -4.657 -23.489 1.00 94.62 181 PRO A O 1
ATOM 1350 N N . ALA A 1 182 ? 20.404 -4.854 -25.069 1.00 94.62 182 ALA A N 1
ATOM 1351 C CA . ALA A 1 182 ? 20.395 -3.442 -25.464 1.00 94.62 182 ALA A CA 1
ATOM 1352 C C . ALA A 1 182 ? 18.997 -2.886 -25.802 1.00 94.62 182 ALA A C 1
ATOM 1354 O O . ALA A 1 182 ? 18.738 -1.694 -25.632 1.00 94.62 182 ALA A O 1
ATOM 1355 N N . GLU A 1 183 ? 18.085 -3.721 -26.298 1.00 94.25 183 GLU A N 1
ATOM 1356 C CA . GLU A 1 183 ? 16.692 -3.330 -26.517 1.00 94.25 183 GLU A CA 1
ATOM 1357 C C . GLU A 1 183 ? 15.930 -3.144 -25.200 1.00 94.25 183 GLU A C 1
ATOM 1359 O O . GLU A 1 183 ? 15.425 -2.047 -24.955 1.00 94.25 183 GLU A O 1
ATOM 1364 N N . SER A 1 184 ? 15.941 -4.148 -24.318 1.00 94.25 184 SER A N 1
ATOM 1365 C CA . SER A 1 184 ? 15.374 -4.064 -22.963 1.00 94.25 184 SER A CA 1
ATOM 1366 C C . SER A 1 184 ? 15.945 -2.876 -22.185 1.00 94.25 184 SER A C 1
ATOM 1368 O O . SER A 1 184 ? 15.195 -2.132 -21.559 1.00 94.25 184 SER A O 1
ATOM 1370 N N . ALA A 1 185 ? 17.256 -2.632 -22.290 1.00 94.94 185 ALA A N 1
ATOM 1371 C CA . ALA A 1 185 ? 17.928 -1.507 -21.648 1.00 94.94 185 ALA A CA 1
ATOM 1372 C C . ALA A 1 185 ? 17.372 -0.156 -22.127 1.00 94.94 185 ALA A C 1
ATOM 1374 O O . ALA A 1 185 ? 17.086 0.724 -21.317 1.00 94.94 185 ALA A O 1
ATOM 1375 N N . ARG A 1 186 ? 17.169 0.011 -23.442 1.00 94.94 186 ARG A N 1
ATOM 1376 C CA . ARG A 1 186 ? 16.591 1.237 -24.018 1.00 94.94 186 ARG A CA 1
ATOM 1377 C C . ARG A 1 186 ? 15.150 1.465 -23.576 1.00 94.94 186 ARG A C 1
ATOM 1379 O O . ARG A 1 186 ? 14.802 2.613 -23.289 1.00 94.94 186 ARG A O 1
ATOM 1386 N N . VAL A 1 187 ? 14.332 0.412 -23.548 1.00 94.31 187 VAL A N 1
ATOM 1387 C CA . VAL A 1 187 ? 12.920 0.496 -23.144 1.00 94.31 187 VAL A CA 1
ATOM 1388 C C . VAL A 1 187 ? 12.805 0.783 -21.648 1.00 94.31 187 VAL A C 1
ATOM 1390 O O . VAL A 1 187 ? 12.050 1.671 -21.259 1.00 94.31 187 VAL A O 1
ATOM 1393 N N . LEU A 1 188 ? 13.588 0.103 -20.811 1.00 94.31 188 LEU A N 1
ATOM 1394 C CA . LEU A 1 188 ? 13.576 0.320 -19.368 1.00 94.31 188 LEU A CA 1
ATOM 1395 C C . LEU A 1 188 ? 14.121 1.703 -18.985 1.00 94.31 188 LEU A C 1
ATOM 1397 O O . LEU A 1 188 ? 13.492 2.402 -18.193 1.00 94.31 188 LEU A O 1
ATOM 1401 N N . ALA A 1 189 ? 15.243 2.140 -19.567 1.00 94.56 189 ALA A N 1
ATOM 1402 C CA . ALA A 1 189 ? 15.777 3.482 -19.321 1.00 94.56 189 ALA A CA 1
ATOM 1403 C C . ALA A 1 189 ? 14.760 4.572 -19.695 1.00 94.56 189 ALA A C 1
ATOM 1405 O O . ALA A 1 189 ? 14.631 5.569 -18.987 1.00 94.56 189 ALA A O 1
ATO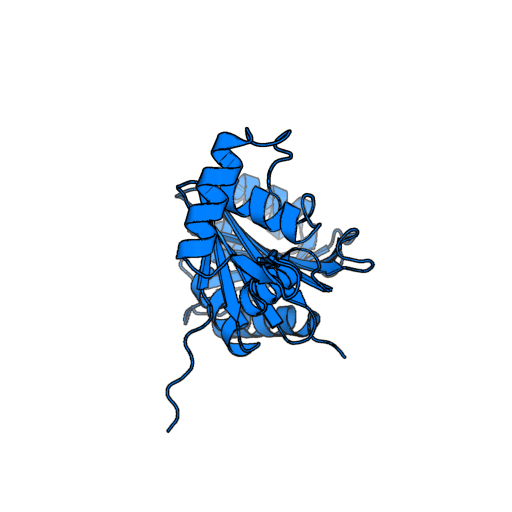M 1406 N N . GLN A 1 190 ? 14.005 4.365 -20.782 1.00 93.44 190 GLN A N 1
ATOM 1407 C CA . GLN A 1 190 ? 12.901 5.250 -21.140 1.00 93.44 190 GLN A CA 1
ATOM 1408 C C . GLN A 1 190 ? 11.786 5.220 -20.099 1.00 93.44 190 GLN A C 1
ATOM 1410 O O . GLN A 1 190 ? 11.371 6.276 -19.638 1.00 93.44 190 GLN A O 1
ATOM 1415 N N . ALA A 1 191 ? 11.317 4.030 -19.721 1.00 93.81 191 ALA A N 1
ATOM 1416 C CA . ALA A 1 191 ? 10.233 3.876 -18.759 1.00 93.81 191 ALA A CA 1
ATOM 1417 C C . ALA A 1 191 ? 10.568 4.509 -17.401 1.00 93.81 191 ALA A C 1
ATOM 1419 O O . ALA A 1 191 ? 9.691 5.097 -16.783 1.00 93.81 191 ALA A O 1
ATOM 1420 N N . LEU A 1 192 ? 11.827 4.433 -16.960 1.00 92.62 192 LEU A N 1
ATOM 1421 C CA . LEU A 1 192 ? 12.298 5.069 -15.727 1.00 92.62 192 LEU A CA 1
ATOM 1422 C C . LEU A 1 192 ? 12.378 6.598 -15.834 1.00 92.62 192 LEU A C 1
ATOM 1424 O O . LEU A 1 192 ? 12.065 7.282 -14.865 1.00 92.62 192 LEU A O 1
ATOM 1428 N N . GLY A 1 193 ? 12.793 7.136 -16.985 1.00 91.62 193 GLY A N 1
ATOM 1429 C CA . GLY A 1 193 ? 12.893 8.586 -17.196 1.00 91.62 193 GLY A CA 1
ATOM 1430 C C . GLY A 1 193 ? 11.546 9.258 -17.476 1.00 91.62 193 GLY A C 1
ATOM 1431 O O . GLY A 1 193 ? 11.361 10.429 -17.164 1.00 91.62 193 GLY A O 1
ATOM 1432 N N . GLU A 1 194 ? 10.596 8.512 -18.040 1.00 92.06 194 GLU A N 1
ATOM 1433 C CA . GLU A 1 194 ? 9.249 8.971 -18.407 1.00 92.06 194 GLU A CA 1
ATOM 1434 C C . GLU A 1 194 ? 8.163 8.376 -17.492 1.00 92.06 194 GLU A C 1
ATOM 1436 O O . GLU A 1 194 ? 6.994 8.323 -17.876 1.00 92.06 194 GLU A O 1
ATOM 1441 N N . ALA A 1 195 ? 8.535 7.878 -16.308 1.00 93.38 195 ALA A N 1
ATOM 1442 C CA . ALA A 1 195 ? 7.593 7.257 -15.387 1.00 93.38 195 ALA A CA 1
ATOM 1443 C C . ALA A 1 195 ? 6.533 8.271 -14.941 1.00 93.38 195 ALA A C 1
ATOM 1445 O O . ALA A 1 195 ? 6.852 9.311 -14.363 1.00 93.38 195 ALA A O 1
ATOM 1446 N N . ASP A 1 196 ? 5.259 7.938 -15.141 1.00 92.50 196 ASP A N 1
ATOM 1447 C CA . ASP A 1 196 ? 4.165 8.729 -14.576 1.00 92.50 196 ASP A CA 1
ATOM 1448 C C . ASP A 1 196 ? 4.089 8.529 -13.054 1.00 92.50 196 ASP A C 1
ATOM 1450 O O . ASP A 1 196 ? 3.654 9.409 -12.308 1.00 92.50 196 ASP A O 1
ATOM 1454 N N . GLU A 1 197 ? 4.428 7.316 -12.608 1.00 94.25 197 GLU A N 1
ATOM 1455 C CA . GLU A 1 197 ? 4.331 6.881 -11.222 1.00 94.25 197 GLU A CA 1
ATOM 1456 C C . GLU A 1 197 ? 5.283 5.717 -10.939 1.00 94.25 197 GLU A C 1
ATOM 1458 O O . GLU A 1 197 ? 5.374 4.762 -11.716 1.00 94.25 197 GLU A O 1
ATOM 1463 N N . ILE A 1 198 ? 5.936 5.771 -9.782 1.00 95.19 198 ILE A N 1
ATOM 1464 C CA . ILE A 1 198 ? 6.690 4.665 -9.199 1.00 95.19 198 ILE A CA 1
ATOM 1465 C C . ILE A 1 198 ? 5.983 4.263 -7.910 1.00 95.19 198 ILE A C 1
ATOM 1467 O O . ILE A 1 198 ? 5.775 5.084 -7.018 1.00 95.19 198 ILE A O 1
ATOM 1471 N N . SER A 1 199 ? 5.594 2.998 -7.823 1.00 96.56 199 SER A N 1
ATOM 1472 C CA . SER A 1 199 ? 4.933 2.435 -6.651 1.00 96.56 199 SER A CA 1
ATOM 1473 C C . SER A 1 199 ? 5.820 1.396 -5.992 1.00 96.56 199 SER A C 1
ATOM 1475 O O . SER A 1 199 ? 6.326 0.503 -6.662 1.00 96.56 199 SER A O 1
ATOM 1477 N N . HIS A 1 200 ? 5.961 1.475 -4.679 1.00 95.44 200 HIS A N 1
ATOM 1478 C CA . HIS A 1 200 ? 6.628 0.483 -3.854 1.00 95.44 200 HIS A CA 1
ATOM 1479 C C . HIS A 1 200 ? 5.586 -0.215 -2.991 1.00 95.44 200 HIS A C 1
ATOM 1481 O O . HIS A 1 200 ? 4.821 0.437 -2.285 1.00 95.44 200 HIS A O 1
ATOM 1487 N N . LEU A 1 201 ? 5.555 -1.538 -3.062 1.00 96.19 201 LEU A N 1
ATOM 1488 C CA . LEU A 1 201 ? 4.761 -2.400 -2.208 1.00 96.19 201 LEU A CA 1
ATOM 1489 C C . LEU A 1 201 ? 5.706 -3.206 -1.332 1.00 96.19 201 LEU A C 1
ATOM 1491 O O . LEU A 1 201 ? 6.603 -3.880 -1.841 1.00 96.19 201 LEU A O 1
ATOM 1495 N N . VAL A 1 202 ? 5.475 -3.175 -0.028 1.00 94.94 202 VAL A N 1
ATOM 1496 C CA . VAL A 1 202 ? 6.207 -3.999 0.930 1.00 94.94 202 VAL A CA 1
ATOM 1497 C C . VAL A 1 202 ? 5.202 -4.824 1.713 1.00 94.94 202 VAL A C 1
ATOM 1499 O O . VAL A 1 202 ? 4.343 -4.283 2.408 1.00 94.94 202 VAL A O 1
ATOM 1502 N N . ALA A 1 203 ? 5.306 -6.140 1.576 1.00 95.00 203 ALA A N 1
ATOM 1503 C CA . ALA A 1 203 ? 4.583 -7.091 2.399 1.00 95.00 203 ALA A CA 1
ATOM 1504 C C . ALA A 1 203 ? 5.394 -7.381 3.665 1.00 95.00 203 ALA A C 1
ATOM 1506 O O . ALA A 1 203 ? 6.582 -7.704 3.588 1.00 95.00 203 ALA A O 1
ATOM 1507 N N . LEU A 1 204 ? 4.739 -7.282 4.815 1.00 94.12 204 LEU A N 1
ATOM 1508 C CA . LEU A 1 204 ? 5.319 -7.415 6.144 1.00 94.12 204 LEU A CA 1
ATOM 1509 C C . LEU A 1 204 ? 4.582 -8.511 6.913 1.00 94.12 204 LEU A C 1
ATOM 1511 O O . LEU A 1 204 ? 3.350 -8.512 6.947 1.00 94.12 204 LEU A O 1
ATOM 1515 N N . ARG A 1 205 ? 5.323 -9.405 7.567 1.00 93.38 205 ARG A N 1
ATOM 1516 C CA . ARG A 1 205 ? 4.782 -10.367 8.537 1.00 93.38 205 ARG A CA 1
ATOM 1517 C C . ARG A 1 205 ? 5.099 -9.894 9.948 1.00 93.38 205 ARG A C 1
ATOM 1519 O O . ARG A 1 205 ? 6.203 -9.419 10.189 1.00 93.38 205 ARG A O 1
ATOM 1526 N N . HIS A 1 206 ? 4.145 -10.037 10.861 1.00 91.44 206 HIS A N 1
ATOM 1527 C CA . HIS A 1 206 ? 4.304 -9.621 12.252 1.00 91.44 206 HIS A CA 1
ATOM 1528 C C . HIS A 1 206 ? 4.381 -10.840 13.168 1.00 91.44 206 HIS A C 1
ATOM 1530 O O . HIS A 1 206 ? 3.462 -11.655 13.186 1.00 91.44 206 HIS A O 1
ATOM 1536 N N . GLU A 1 207 ? 5.474 -10.972 13.920 1.00 81.19 207 GLU A N 1
ATOM 1537 C CA . GLU A 1 207 ? 5.771 -12.193 14.694 1.00 81.19 207 GLU A CA 1
ATOM 1538 C C . GLU A 1 207 ? 5.280 -12.132 16.150 1.00 81.19 207 GLU A C 1
ATOM 1540 O O . GLU A 1 207 ? 4.963 -13.161 16.740 1.00 81.19 207 GLU A O 1
ATOM 1545 N N . VAL A 1 208 ? 5.144 -10.935 16.734 1.00 70.38 208 VAL A N 1
ATOM 1546 C CA . VAL A 1 208 ? 4.665 -10.752 18.116 1.00 70.38 208 VAL A CA 1
ATOM 1547 C C . VAL A 1 208 ? 3.839 -9.484 18.204 1.00 70.38 208 VAL A C 1
ATOM 1549 O O . VAL A 1 208 ? 4.397 -8.391 18.140 1.00 70.38 208 VAL A O 1
ATOM 1552 N N . ALA A 1 209 ? 2.518 -9.623 18.355 1.00 67.19 209 ALA A N 1
ATOM 1553 C CA . ALA A 1 209 ? 1.588 -8.518 18.598 1.00 67.19 209 ALA A CA 1
ATOM 1554 C C . ALA A 1 209 ? 1.908 -7.246 17.774 1.00 67.19 209 ALA A C 1
ATOM 1556 O O . ALA A 1 209 ? 1.878 -6.159 18.324 1.00 67.19 209 ALA A O 1
ATOM 1557 N N . GLY A 1 210 ? 2.313 -7.336 16.506 1.00 62.84 210 GLY A N 1
ATOM 1558 C CA . GLY A 1 210 ? 2.650 -6.157 15.691 1.00 62.84 210 GLY A CA 1
ATOM 1559 C C . GLY A 1 210 ? 3.885 -5.330 16.106 1.00 62.84 210 GLY A C 1
ATOM 1560 O O . GLY A 1 210 ? 4.053 -4.230 15.593 1.00 62.84 210 GLY A O 1
ATOM 1561 N N . GLN A 1 211 ? 4.743 -5.795 17.026 1.00 68.31 211 GLN A N 1
ATOM 1562 C CA . GLN A 1 211 ? 5.940 -5.049 17.467 1.00 68.31 211 GLN A CA 1
ATOM 1563 C C . GLN A 1 211 ? 7.165 -5.263 16.570 1.00 68.31 211 GLN A C 1
ATOM 1565 O O . GLN A 1 211 ? 8.011 -4.378 16.456 1.00 68.31 211 GLN A O 1
ATOM 1570 N N . HIS A 1 212 ? 7.257 -6.424 15.925 1.00 80.00 212 HIS A N 1
ATOM 1571 C CA . HIS A 1 212 ? 8.320 -6.745 14.981 1.00 80.00 212 HIS A CA 1
ATOM 1572 C C . HIS A 1 212 ? 7.699 -7.123 13.646 1.00 80.00 212 HIS A C 1
ATOM 1574 O O . HIS A 1 212 ? 6.908 -8.064 13.581 1.00 80.00 212 HIS A O 1
ATOM 1580 N N . ALA A 1 213 ? 8.063 -6.368 12.611 1.00 87.75 213 ALA A N 1
ATOM 1581 C CA . ALA A 1 213 ? 7.611 -6.567 11.248 1.00 87.75 213 ALA A CA 1
ATOM 1582 C C . ALA A 1 213 ? 8.797 -6.980 10.373 1.00 87.75 213 ALA A C 1
ATOM 1584 O O . ALA A 1 213 ? 9.756 -6.221 10.221 1.00 87.75 213 ALA A O 1
ATOM 1585 N N . THR A 1 214 ? 8.712 -8.160 9.772 1.00 90.62 214 THR A N 1
ATOM 1586 C CA . THR A 1 214 ? 9.752 -8.704 8.896 1.00 90.62 214 THR A CA 1
ATOM 1587 C C . THR A 1 214 ? 9.284 -8.579 7.444 1.00 90.62 214 THR A C 1
ATOM 1589 O O . THR A 1 214 ? 8.201 -9.079 7.113 1.00 90.62 214 THR A O 1
ATOM 1592 N N . PRO A 1 215 ? 10.038 -7.913 6.549 1.00 91.06 215 PRO A N 1
ATOM 1593 C CA . PRO A 1 215 ? 9.684 -7.860 5.138 1.00 91.06 215 PRO A CA 1
ATOM 1594 C C . PRO A 1 215 ? 9.737 -9.253 4.516 1.00 91.06 215 PRO A C 1
ATOM 1596 O O . PRO A 1 215 ? 10.777 -9.906 4.525 1.00 91.06 215 PRO A O 1
ATOM 1599 N N . VAL A 1 216 ? 8.619 -9.696 3.945 1.00 91.50 216 VAL A N 1
ATOM 1600 C CA . VAL A 1 216 ? 8.533 -10.994 3.253 1.00 91.50 216 VAL A CA 1
ATOM 1601 C C . VAL A 1 216 ? 8.624 -10.853 1.740 1.00 91.50 216 VAL A C 1
ATOM 1603 O O . VAL A 1 216 ? 8.993 -11.800 1.050 1.00 91.50 216 VAL A O 1
ATOM 1606 N N . ARG A 1 217 ? 8.259 -9.682 1.203 1.00 91.56 217 ARG A N 1
ATOM 1607 C CA . ARG A 1 217 ? 8.357 -9.391 -0.229 1.00 91.56 217 ARG A CA 1
ATOM 1608 C C . ARG A 1 217 ? 8.348 -7.893 -0.491 1.00 91.56 217 ARG A C 1
ATOM 1610 O O . ARG A 1 217 ? 7.469 -7.187 0.002 1.00 91.56 217 ARG A O 1
ATOM 1617 N N . GLY A 1 218 ? 9.282 -7.435 -1.318 1.00 92.56 218 GLY A N 1
ATOM 1618 C CA . GLY A 1 218 ? 9.284 -6.089 -1.885 1.00 92.56 218 GLY A CA 1
ATOM 1619 C C . GLY A 1 218 ? 8.944 -6.136 -3.371 1.00 92.56 218 GLY A C 1
ATOM 1620 O O . GLY A 1 218 ? 9.476 -6.972 -4.102 1.00 92.56 218 GLY A O 1
ATOM 1621 N N . VAL A 1 219 ? 8.068 -5.246 -3.828 1.00 94.75 219 VAL A N 1
ATOM 1622 C CA . VAL A 1 219 ? 7.781 -5.046 -5.251 1.00 94.75 219 VAL A CA 1
ATOM 1623 C C . VAL A 1 219 ? 7.839 -3.566 -5.579 1.00 94.75 219 VAL A C 1
ATOM 1625 O O . VAL A 1 219 ? 7.204 -2.752 -4.920 1.00 94.75 219 VAL A O 1
ATOM 1628 N N . THR A 1 220 ? 8.566 -3.213 -6.631 1.00 95.19 220 THR A N 1
ATOM 1629 C CA . THR A 1 220 ? 8.509 -1.878 -7.229 1.00 95.19 220 THR A CA 1
ATOM 1630 C C . THR A 1 220 ? 7.848 -1.968 -8.592 1.00 95.19 220 THR A C 1
ATOM 1632 O O . THR A 1 220 ? 8.270 -2.762 -9.425 1.00 95.19 220 THR A O 1
ATOM 1635 N N . LEU A 1 221 ? 6.825 -1.157 -8.832 1.00 96.88 221 LEU A N 1
ATOM 1636 C CA . LEU A 1 221 ? 6.164 -1.016 -10.123 1.00 96.88 221 LEU A CA 1
ATOM 1637 C C . LEU A 1 221 ? 6.473 0.367 -10.686 1.00 96.88 221 LEU A C 1
ATOM 1639 O O . LEU A 1 221 ? 6.152 1.381 -10.070 1.00 96.88 221 LEU A O 1
ATOM 1643 N N . VAL A 1 222 ? 7.068 0.403 -11.869 1.00 95.62 222 VAL A N 1
ATOM 1644 C CA . VAL A 1 222 ? 7.294 1.621 -12.645 1.00 95.62 222 VAL A CA 1
ATOM 1645 C C . VAL A 1 222 ? 6.245 1.654 -13.743 1.00 95.62 222 VAL A C 1
ATOM 1647 O O . VAL A 1 222 ? 6.258 0.810 -14.641 1.00 95.62 222 VAL A O 1
ATOM 1650 N N . ARG A 1 223 ? 5.316 2.607 -13.658 1.00 95.44 223 ARG A N 1
ATOM 1651 C CA . ARG A 1 223 ? 4.271 2.802 -14.663 1.00 95.44 223 ARG A CA 1
ATOM 1652 C C . ARG A 1 223 ? 4.736 3.847 -15.670 1.00 95.44 223 ARG A C 1
ATOM 1654 O O . ARG A 1 223 ? 4.827 5.030 -15.342 1.00 95.44 223 ARG A O 1
ATOM 1661 N N . GLY A 1 224 ? 5.009 3.402 -16.890 1.00 90.75 224 GLY A N 1
ATOM 1662 C CA . GLY A 1 224 ? 5.268 4.273 -18.032 1.00 90.75 224 GLY A CA 1
ATOM 1663 C C . GLY A 1 224 ? 4.063 4.346 -18.969 1.00 90.75 224 GLY A C 1
ATOM 1664 O O . GLY A 1 224 ? 3.025 3.727 -18.742 1.00 90.75 224 GLY A O 1
ATOM 1665 N N . ARG A 1 225 ? 4.224 5.061 -20.084 1.00 87.56 225 ARG A N 1
ATOM 1666 C CA . ARG A 1 225 ? 3.192 5.178 -21.132 1.00 87.56 225 ARG A CA 1
ATOM 1667 C C . ARG A 1 225 ? 2.888 3.864 -21.855 1.00 87.56 225 ARG A C 1
ATOM 1669 O O . ARG A 1 225 ? 1.826 3.726 -22.451 1.00 87.56 225 ARG A O 1
ATOM 1676 N N . THR A 1 226 ? 3.835 2.931 -21.847 1.00 87.25 226 THR A N 1
ATOM 1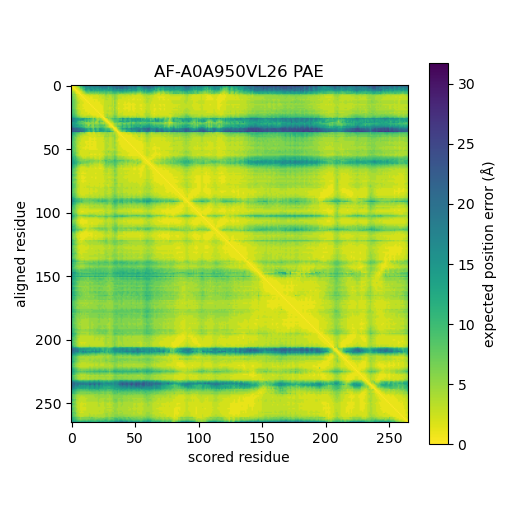677 C CA . THR A 1 226 ? 3.779 1.676 -22.611 1.00 87.25 226 THR A CA 1
ATOM 1678 C C . THR A 1 226 ? 3.479 0.449 -21.751 1.00 87.25 226 THR A C 1
ATOM 1680 O O . THR A 1 226 ? 3.480 -0.659 -22.281 1.00 87.25 226 THR A O 1
ATOM 1683 N N . GLY A 1 227 ? 3.225 0.628 -20.451 1.00 92.19 227 GLY A N 1
ATOM 1684 C CA . GLY A 1 227 ? 2.917 -0.450 -19.513 1.00 92.19 227 GLY A CA 1
ATOM 1685 C C . GLY A 1 227 ? 3.741 -0.379 -18.228 1.00 92.19 227 GLY A C 1
ATOM 1686 O O . GLY A 1 227 ? 4.272 0.676 -17.862 1.00 92.19 227 GLY A O 1
ATOM 1687 N N . PHE A 1 228 ? 3.865 -1.523 -17.551 1.00 96.75 228 PHE A N 1
ATOM 1688 C CA . PHE A 1 228 ? 4.589 -1.634 -16.288 1.00 96.75 228 PHE A CA 1
ATOM 1689 C C . PHE A 1 228 ? 5.943 -2.313 -16.448 1.00 96.75 228 PHE A C 1
ATOM 1691 O O . PHE A 1 228 ? 6.081 -3.308 -17.156 1.00 96.75 228 PHE A O 1
ATOM 1698 N N . TRP A 1 229 ? 6.913 -1.833 -15.682 1.00 96.75 229 TRP A N 1
ATOM 1699 C CA . TRP A 1 229 ? 8.077 -2.616 -15.285 1.00 96.75 229 TRP A CA 1
ATOM 1700 C C . TRP A 1 229 ? 7.953 -2.961 -13.806 1.00 96.75 229 TRP A C 1
ATOM 1702 O O . TRP A 1 229 ? 7.803 -2.069 -12.972 1.00 96.75 229 TRP A O 1
ATOM 1712 N N . GLY A 1 230 ? 7.978 -4.251 -13.483 1.00 95.94 230 GLY A N 1
ATOM 1713 C CA . GLY A 1 230 ? 7.939 -4.742 -12.112 1.00 95.94 230 GLY A CA 1
ATOM 1714 C C . GLY A 1 230 ? 9.299 -5.256 -11.674 1.00 95.94 230 GLY A C 1
ATOM 1715 O O . GLY A 1 230 ? 9.926 -6.011 -12.406 1.00 95.94 230 GLY A O 1
ATOM 1716 N N . PHE A 1 231 ? 9.727 -4.876 -10.477 1.00 94.31 231 PHE A N 1
ATOM 1717 C CA . PHE A 1 231 ? 10.950 -5.339 -9.834 1.00 94.31 231 PHE A CA 1
ATOM 1718 C C . PHE A 1 231 ? 10.588 -6.049 -8.541 1.00 94.31 231 PHE A C 1
ATOM 1720 O O . PHE A 1 231 ? 9.976 -5.439 -7.663 1.00 94.31 231 PHE A O 1
ATOM 1727 N N . VAL A 1 232 ? 10.948 -7.322 -8.422 1.00 93.38 232 VAL A N 1
ATOM 1728 C CA . VAL A 1 232 ? 10.677 -8.136 -7.237 1.00 93.38 232 VAL A CA 1
ATOM 1729 C C . VAL A 1 232 ? 11.969 -8.342 -6.462 1.00 93.38 232 VAL A C 1
ATOM 1731 O O . VAL A 1 232 ? 12.979 -8.770 -7.020 1.00 93.38 232 VAL A O 1
ATOM 1734 N N . GLN A 1 233 ? 11.905 -8.067 -5.162 1.00 88.19 233 GLN A N 1
ATOM 1735 C CA . GLN A 1 233 ? 12.960 -8.364 -4.203 1.00 88.19 233 GLN A CA 1
ATOM 1736 C C . GLN A 1 233 ? 12.582 -9.639 -3.436 1.00 88.19 233 GLN A C 1
ATOM 1738 O O . GLN A 1 233 ? 11.561 -9.642 -2.735 1.00 88.19 233 GLN A O 1
ATOM 1743 N N . PRO A 1 234 ? 13.352 -10.732 -3.594 1.00 74.81 234 PRO A N 1
ATOM 1744 C CA . PRO A 1 234 ? 13.001 -12.036 -3.037 1.00 74.81 234 PRO A CA 1
ATOM 1745 C C . PRO A 1 234 ? 13.198 -12.124 -1.517 1.00 74.81 234 PRO A C 1
ATOM 1747 O O . PRO A 1 234 ? 12.481 -12.885 -0.874 1.00 74.81 234 PRO A O 1
ATOM 1750 N N . ALA A 1 235 ? 14.121 -11.347 -0.942 1.00 70.44 235 ALA A N 1
ATOM 1751 C CA . ALA A 1 235 ? 14.373 -11.279 0.499 1.00 70.44 235 ALA A CA 1
ATOM 1752 C C . ALA A 1 235 ? 14.870 -9.881 0.901 1.00 70.44 235 ALA A C 1
ATOM 1754 O O . ALA A 1 235 ? 15.457 -9.183 0.075 1.00 70.44 235 ALA A O 1
ATOM 1755 N N . ALA A 1 236 ? 14.662 -9.493 2.165 1.00 66.50 236 ALA A N 1
ATOM 1756 C CA . ALA A 1 236 ? 15.074 -8.188 2.699 1.00 66.50 236 ALA A CA 1
ATOM 1757 C C . ALA A 1 236 ? 16.588 -7.925 2.564 1.00 66.50 236 ALA A C 1
ATOM 1759 O O . ALA A 1 236 ? 16.989 -6.788 2.318 1.00 66.50 236 ALA A O 1
ATOM 1760 N N . ASP A 1 237 ? 17.395 -8.987 2.645 1.00 72.38 237 ASP A N 1
ATOM 1761 C CA . ASP A 1 237 ? 18.862 -8.919 2.623 1.00 72.38 237 ASP A CA 1
ATOM 1762 C C . ASP A 1 237 ? 19.469 -9.268 1.256 1.00 72.38 237 ASP A C 1
ATOM 1764 O O . ASP A 1 237 ? 20.690 -9.328 1.106 1.00 72.38 237 ASP A O 1
ATOM 1768 N N . SER A 1 238 ? 18.636 -9.527 0.243 1.00 79.12 238 SER A N 1
ATOM 1769 C CA . SER A 1 238 ? 19.140 -9.787 -1.102 1.00 79.12 238 SER A CA 1
ATOM 1770 C C . SER A 1 238 ? 19.486 -8.471 -1.790 1.00 79.12 238 SER A C 1
ATOM 1772 O O . SER A 1 238 ? 18.647 -7.576 -1.910 1.00 79.12 238 SER A O 1
ATOM 1774 N N . ASP A 1 239 ? 20.719 -8.369 -2.285 1.00 83.94 239 ASP A N 1
ATOM 1775 C CA . ASP A 1 239 ? 21.111 -7.282 -3.186 1.00 83.94 239 ASP A CA 1
ATOM 1776 C C . ASP A 1 239 ? 20.617 -7.527 -4.624 1.00 83.94 239 ASP A C 1
ATOM 1778 O O . ASP A 1 239 ? 20.727 -6.654 -5.483 1.00 83.94 239 ASP A O 1
ATOM 1782 N N . GLU A 1 240 ? 20.038 -8.698 -4.904 1.00 86.62 240 GLU A N 1
ATOM 1783 C CA . GLU A 1 240 ? 19.478 -9.020 -6.210 1.00 86.62 240 GLU A CA 1
ATOM 1784 C C . GLU A 1 240 ? 18.024 -8.564 -6.328 1.00 86.62 240 GLU A C 1
ATOM 1786 O O . GLU A 1 240 ? 17.175 -8.776 -5.459 1.00 86.62 240 GLU A O 1
ATOM 1791 N N . SER A 1 241 ? 17.728 -7.958 -7.468 1.00 87.81 241 SER A N 1
ATOM 1792 C CA . SER A 1 241 ? 16.394 -7.571 -7.888 1.00 87.81 241 SER A CA 1
ATOM 1793 C C . SER A 1 241 ? 16.118 -8.171 -9.258 1.00 87.81 241 SER A C 1
ATOM 1795 O O . SER A 1 241 ? 16.956 -8.108 -10.162 1.00 87.81 241 SER A O 1
ATOM 1797 N N . TYR A 1 242 ? 14.924 -8.730 -9.421 1.00 91.25 242 TYR A N 1
ATOM 1798 C CA . TYR A 1 242 ? 14.479 -9.301 -10.687 1.00 91.25 242 TYR A CA 1
ATOM 1799 C C . TYR A 1 242 ? 13.445 -8.369 -11.310 1.00 91.25 242 TYR A C 1
ATOM 1801 O O . TYR A 1 242 ? 12.355 -8.192 -10.765 1.00 91.25 242 TYR A O 1
ATOM 1809 N N . GLY A 1 243 ? 13.806 -7.744 -12.428 1.00 93.00 243 GLY A N 1
ATOM 1810 C CA . GLY A 1 243 ? 12.963 -6.839 -13.201 1.00 93.00 243 GLY A CA 1
ATOM 1811 C C . GLY A 1 243 ? 12.313 -7.542 -14.390 1.00 93.00 243 GLY A C 1
ATOM 1812 O O . GLY A 1 243 ? 12.968 -8.314 -15.079 1.00 93.00 243 GLY A O 1
ATOM 1813 N N . ALA A 1 244 ? 11.048 -7.267 -14.685 1.00 95.56 244 ALA A N 1
ATOM 1814 C CA . ALA A 1 244 ? 10.394 -7.736 -15.905 1.00 95.56 244 ALA A CA 1
ATOM 1815 C C . ALA A 1 244 ? 9.385 -6.704 -16.424 1.00 95.56 244 ALA A C 1
ATOM 1817 O O . ALA A 1 244 ? 8.758 -6.008 -15.616 1.00 95.56 244 ALA A O 1
ATOM 1818 N N . PRO A 1 245 ? 9.164 -6.624 -17.747 1.00 96.81 245 PRO A N 1
ATOM 1819 C CA . PRO A 1 245 ? 7.992 -5.941 -18.268 1.00 96.81 245 PRO A CA 1
ATOM 1820 C C . PRO A 1 245 ? 6.743 -6.758 -17.922 1.00 96.81 245 PRO A C 1
ATOM 1822 O O . PRO A 1 245 ? 6.743 -7.982 -18.055 1.00 96.81 245 PRO A O 1
ATOM 1825 N N . LEU A 1 246 ? 5.681 -6.086 -17.484 1.00 97.25 246 LEU A N 1
ATOM 1826 C CA . LEU A 1 246 ? 4.429 -6.702 -17.051 1.00 97.25 246 LEU A CA 1
ATOM 1827 C C . LEU A 1 246 ? 3.233 -6.029 -17.733 1.00 97.25 246 LEU A C 1
ATOM 1829 O O . LEU A 1 246 ? 3.150 -4.802 -17.822 1.00 97.25 246 LEU A O 1
ATOM 1833 N N . SER A 1 247 ? 2.282 -6.842 -18.177 1.00 96.50 247 SER A N 1
ATOM 1834 C CA . SER A 1 247 ? 0.920 -6.411 -18.507 1.00 96.50 247 SER A CA 1
ATOM 1835 C C . SER A 1 247 ? 0.094 -6.145 -17.246 1.00 96.50 247 SER A C 1
ATOM 1837 O O . SER A 1 247 ? 0.432 -6.597 -16.150 1.00 96.50 247 SER A O 1
ATOM 1839 N N . GLY A 1 248 ? -1.054 -5.480 -17.401 1.00 95.88 248 GLY A N 1
ATOM 1840 C CA . GLY A 1 248 ? -2.006 -5.287 -16.303 1.00 95.88 248 GLY A CA 1
ATOM 1841 C C . GLY A 1 248 ? -2.483 -6.604 -15.669 1.00 95.88 248 GLY A C 1
ATOM 1842 O O . GLY A 1 248 ? -2.575 -6.712 -14.445 1.00 95.88 248 GLY A O 1
ATOM 1843 N N . VAL A 1 249 ? -2.701 -7.647 -16.479 1.00 96.75 249 VAL A N 1
ATOM 1844 C CA . VAL A 1 249 ? -3.088 -8.989 -15.999 1.00 96.75 249 VAL A CA 1
ATOM 1845 C C . VAL A 1 249 ? -1.990 -9.603 -15.129 1.00 96.75 249 VAL A C 1
ATOM 1847 O O . VAL A 1 249 ? -2.275 -10.137 -14.057 1.00 96.75 249 VAL A O 1
ATOM 1850 N N . GLU A 1 250 ? -0.730 -9.487 -15.546 1.00 97.44 250 GLU A N 1
ATOM 1851 C CA . GLU A 1 250 ? 0.414 -10.016 -14.794 1.00 97.44 250 GLU A CA 1
ATOM 1852 C C . GLU A 1 250 ? 0.660 -9.235 -13.502 1.00 97.44 250 GLU A C 1
ATOM 1854 O O . GLU A 1 250 ? 0.947 -9.841 -12.470 1.00 97.44 250 GLU A O 1
ATOM 1859 N N . VAL A 1 251 ? 0.470 -7.911 -13.512 1.00 97.56 251 VAL A N 1
ATOM 1860 C CA . VAL A 1 251 ? 0.500 -7.112 -12.279 1.00 97.56 251 VAL A CA 1
ATOM 1861 C C . VAL A 1 251 ? -0.622 -7.547 -11.334 1.00 97.56 251 VAL A C 1
ATOM 1863 O O . VAL A 1 251 ? -0.375 -7.744 -10.148 1.00 97.56 251 VAL A O 1
ATOM 1866 N N . ARG A 1 252 ? -1.847 -7.770 -11.823 1.00 97.38 252 ARG A N 1
ATOM 1867 C CA . ARG A 1 252 ? -2.958 -8.268 -10.993 1.00 97.38 252 ARG A CA 1
ATOM 1868 C C . ARG A 1 252 ? -2.669 -9.658 -10.412 1.00 97.38 252 ARG A C 1
ATOM 1870 O O . ARG A 1 252 ? -2.963 -9.898 -9.238 1.00 97.38 252 ARG A O 1
ATOM 1877 N N . ALA A 1 253 ? -2.065 -10.553 -11.190 1.00 97.19 253 ALA A N 1
ATOM 1878 C CA . ALA A 1 253 ? -1.616 -11.857 -10.704 1.00 97.19 253 ALA A CA 1
ATOM 1879 C C . ALA A 1 253 ? -0.534 -11.714 -9.619 1.00 97.19 253 ALA A C 1
ATOM 1881 O O . ALA A 1 253 ? -0.619 -12.364 -8.577 1.00 97.19 253 ALA A O 1
ATOM 1882 N N . LEU A 1 254 ? 0.426 -10.803 -9.807 1.00 96.75 254 LEU A N 1
ATOM 1883 C CA . LEU A 1 254 ? 1.450 -10.485 -8.810 1.00 96.75 254 LEU A CA 1
ATOM 1884 C C . LEU A 1 254 ? 0.836 -9.950 -7.507 1.00 96.75 254 LEU A C 1
ATOM 1886 O O . LEU A 1 254 ? 1.196 -10.419 -6.430 1.00 96.75 254 LEU A O 1
ATOM 1890 N N . LEU A 1 255 ? -0.122 -9.021 -7.587 1.00 97.12 255 LEU A N 1
ATOM 1891 C CA . LEU A 1 255 ? -0.843 -8.507 -6.415 1.00 97.12 255 LEU A CA 1
ATOM 1892 C C . LEU A 1 255 ? -1.602 -9.622 -5.689 1.00 97.12 255 LEU A C 1
ATOM 1894 O O . LEU A 1 255 ? -1.554 -9.695 -4.465 1.00 97.12 255 LEU A O 1
ATOM 1898 N N . THR A 1 256 ? -2.244 -10.520 -6.437 1.00 97.31 256 THR A N 1
ATOM 1899 C CA . THR A 1 256 ? -2.929 -11.694 -5.874 1.00 97.31 256 THR A CA 1
ATOM 1900 C C . THR A 1 256 ? -1.952 -12.586 -5.111 1.00 97.31 256 THR A C 1
ATOM 1902 O O . THR A 1 256 ? -2.227 -12.969 -3.977 1.00 97.31 256 THR A O 1
ATOM 1905 N N . ALA A 1 257 ? -0.779 -12.856 -5.691 1.00 95.88 257 ALA A N 1
ATOM 1906 C CA . ALA A 1 257 ? 0.259 -13.651 -5.045 1.00 95.88 257 ALA A CA 1
ATOM 1907 C C . ALA A 1 257 ? 0.807 -12.982 -3.774 1.00 95.88 257 ALA A C 1
ATOM 1909 O O . ALA A 1 257 ? 1.063 -13.673 -2.795 1.00 95.88 257 ALA A O 1
ATOM 1910 N N . ILE A 1 258 ? 0.968 -11.653 -3.759 1.00 95.12 258 ILE A N 1
ATOM 1911 C CA . ILE A 1 258 ? 1.390 -10.907 -2.561 1.00 95.12 258 ILE A CA 1
ATOM 1912 C C . ILE A 1 258 ? 0.332 -11.000 -1.463 1.00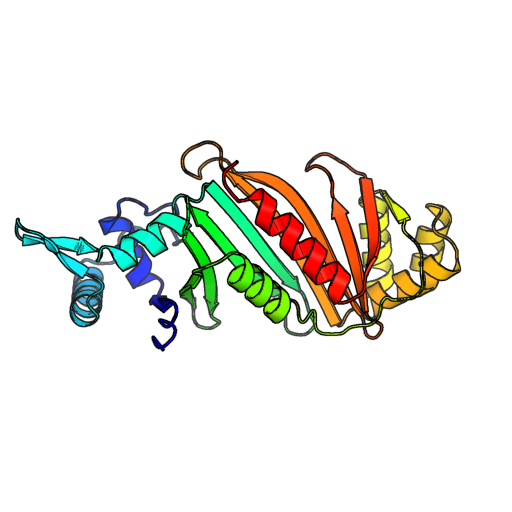 95.12 258 ILE A C 1
ATOM 1914 O O . ILE A 1 258 ? 0.671 -11.258 -0.312 1.00 95.12 258 ILE A O 1
ATOM 1918 N N . VAL A 1 259 ? -0.940 -10.799 -1.809 1.00 95.25 259 VAL A N 1
ATOM 1919 C CA . VAL A 1 259 ? -2.049 -10.872 -0.851 1.00 95.25 259 VAL A CA 1
ATOM 1920 C C . VAL A 1 259 ? -2.164 -12.267 -0.243 1.00 95.25 259 VAL A C 1
ATOM 1922 O O . VAL A 1 259 ? -2.374 -12.389 0.961 1.00 95.25 259 VAL A O 1
ATOM 1925 N N . ALA A 1 260 ? -1.958 -13.312 -1.045 1.00 94.62 260 ALA A N 1
ATOM 1926 C CA . ALA A 1 260 ? -1.983 -14.690 -0.571 1.00 94.62 260 ALA A CA 1
ATOM 1927 C C . ALA A 1 260 ? -0.931 -14.980 0.518 1.00 94.62 260 ALA A C 1
ATOM 1929 O O . ALA A 1 260 ? -1.176 -15.832 1.361 1.00 94.62 260 ALA A O 1
ATOM 1930 N N . LEU A 1 261 ? 0.191 -14.242 0.569 1.00 92.00 261 LEU A N 1
ATOM 1931 C CA . LEU A 1 261 ? 1.205 -14.397 1.629 1.00 92.00 261 LEU A CA 1
ATOM 1932 C C . LEU A 1 261 ? 0.685 -14.036 3.029 1.00 92.00 261 LEU A C 1
ATOM 1934 O O . LEU A 1 261 ? 1.285 -14.447 4.026 1.00 92.00 261 LEU A O 1
ATOM 1938 N N . GLY A 1 262 ? -0.371 -13.221 3.099 1.00 87.31 262 GLY A N 1
ATOM 1939 C CA . GLY A 1 262 ? -0.981 -12.764 4.345 1.00 87.31 262 GLY A CA 1
ATOM 1940 C C . GLY A 1 262 ? -2.120 -13.639 4.851 1.00 87.31 262 GLY A C 1
ATOM 1941 O O . GLY A 1 262 ? -2.636 -13.375 5.937 1.00 87.31 262 GLY A O 1
ATOM 1942 N N . LEU A 1 263 ? -2.530 -14.647 4.079 1.00 87.19 263 LEU A N 1
ATOM 1943 C CA . LEU A 1 263 ? -3.573 -15.576 4.495 1.00 87.19 263 LEU A CA 1
ATOM 1944 C C . LEU A 1 263 ? -3.000 -16.600 5.485 1.00 87.19 263 LEU A C 1
ATOM 1946 O O . LEU A 1 263 ? -1.826 -16.953 5.371 1.00 87.19 263 LEU A O 1
ATOM 1950 N N . PRO A 1 264 ? -3.795 -17.049 6.473 1.00 79.69 264 PRO A N 1
ATOM 1951 C CA . PRO A 1 264 ? -3.414 -18.192 7.290 1.00 79.69 264 PRO A CA 1
ATOM 1952 C C . PRO A 1 264 ? -3.276 -19.440 6.406 1.00 79.69 264 PRO A C 1
ATOM 1954 O O . PRO A 1 264 ? -4.052 -19.598 5.459 1.00 79.69 264 PRO A O 1
ATOM 1957 N N . ASP A 1 265 ? -2.288 -20.278 6.726 1.00 73.94 265 ASP A N 1
ATOM 1958 C CA . ASP A 1 265 ? -2.106 -21.604 6.118 1.00 73.94 265 ASP A CA 1
ATOM 1959 C C . ASP A 1 265 ? -3.307 -22.532 6.386 1.00 73.94 265 ASP A C 1
ATOM 1961 O O . ASP A 1 265 ? -3.928 -22.417 7.474 1.00 73.94 265 ASP A O 1
#

Nearest PDB structures (foldseek):
  6vj5-assembly1_C  TM=7.617E-01  e=1.086E-13  Mycobacterium marinum M
  5xfs-assembly1_C  TM=7.053E-01  e=4.142E-13  Mycobacterium tuberculosis H37Rv
  4w4j-assembly2_B  TM=7.395E-01  e=9.355E-13  Mycolicibacterium smegmatis MC2 155
  5dlb-assembly1_A  TM=7.136E-01  e=3.568E-12  Mycobacterium marinum M
  5vba-assembly1_A  TM=7.110E-01  e=2.298E-11  Tequatrovirus T4

Solvent-accessible surface area (backbone atoms only — not comparable to full-atom values): 13947 Å² total; per-residue (Å²): 135,80,79,80,78,75,61,58,71,47,76,37,47,64,69,50,47,50,56,50,21,59,70,70,72,42,54,85,39,70,80,47,76,90,62,80,71,72,55,69,72,55,49,57,51,47,51,51,53,35,37,77,70,59,47,31,43,70,44,100,84,68,46,79,37,65,28,68,69,59,45,50,52,53,45,21,58,40,41,20,48,18,36,40,39,39,39,38,41,39,91,92,48,74,50,64,37,35,37,20,24,33,90,89,43,35,30,39,41,38,68,47,98,83,65,28,37,36,39,35,46,37,91,44,71,67,54,49,41,50,51,52,35,59,75,68,62,37,66,90,34,51,56,35,80,57,59,80,38,71,41,48,48,70,54,55,52,54,29,42,55,28,8,65,71,67,38,46,68,58,14,25,50,54,33,38,76,60,70,34,54,69,65,33,17,50,45,48,28,45,33,53,44,56,41,60,32,42,34,39,37,39,33,30,40,30,83,50,83,46,77,46,71,45,63,63,37,40,37,37,39,36,34,26,95,61,22,31,38,38,33,41,29,79,42,82,86,51,58,54,31,41,35,30,50,28,25,17,68,52,49,51,51,50,45,46,56,58,56,55,71,57,50,80,133